Protein AF-A0A2D5BBL3-F1 (afdb_monomer)

Structure (mmCIF, N/CA/C/O backbone):
data_AF-A0A2D5BBL3-F1
#
_entry.id   AF-A0A2D5BBL3-F1
#
loop_
_atom_site.group_PDB
_atom_site.id
_atom_site.type_symbol
_atom_site.label_atom_id
_atom_site.label_alt_id
_atom_site.label_comp_id
_atom_site.label_asym_id
_atom_site.label_entity_id
_atom_site.label_seq_id
_atom_site.pdbx_PDB_ins_code
_atom_site.Cartn_x
_atom_site.Cartn_y
_atom_site.Cartn_z
_atom_site.occupancy
_atom_site.B_iso_or_equiv
_atom_site.auth_seq_id
_atom_site.auth_comp_id
_atom_site.auth_asym_id
_atom_site.auth_atom_id
_atom_site.pdbx_PDB_model_num
ATOM 1 N N . PHE A 1 1 ? -63.604 -31.475 123.128 1.00 37.81 1 PHE A N 1
ATOM 2 C CA . PHE A 1 1 ? -62.343 -31.980 122.552 1.00 37.81 1 PHE A CA 1
ATOM 3 C C . PHE A 1 1 ? -61.955 -31.084 121.376 1.00 37.81 1 PHE A C 1
ATOM 5 O O . PHE A 1 1 ? -62.724 -30.995 120.438 1.00 37.81 1 PHE A O 1
ATOM 12 N N . ASN A 1 2 ? -60.806 -30.411 121.504 1.00 37.91 2 ASN A N 1
ATOM 13 C CA . ASN A 1 2 ? -59.907 -29.841 120.483 1.00 37.91 2 ASN A CA 1
ATOM 14 C C . ASN A 1 2 ? -60.361 -28.866 119.362 1.00 37.91 2 ASN A C 1
ATOM 16 O O . ASN A 1 2 ? -61.046 -29.257 118.430 1.00 37.91 2 ASN A O 1
ATOM 20 N N . ARG A 1 3 ? -59.698 -27.687 119.412 1.00 40.56 3 ARG A N 1
ATOM 21 C CA . ARG A 1 3 ? -59.005 -26.905 118.348 1.00 40.56 3 ARG A CA 1
ATOM 22 C C . ARG A 1 3 ? -59.865 -26.202 117.277 1.00 40.56 3 ARG A C 1
ATOM 24 O O . ARG A 1 3 ? -60.641 -26.838 116.590 1.00 40.56 3 ARG A O 1
ATOM 31 N N . GLN A 1 4 ? -59.855 -24.858 117.217 1.00 37.38 4 GLN A N 1
ATOM 32 C CA . GLN A 1 4 ? -58.848 -23.975 116.563 1.00 37.38 4 GLN A CA 1
ATOM 33 C C . GLN A 1 4 ? -58.769 -24.201 115.034 1.00 37.38 4 GLN A C 1
ATOM 35 O O . GLN A 1 4 ? -58.701 -25.351 114.634 1.00 37.38 4 GLN A O 1
ATOM 40 N N . THR A 1 5 ? -58.667 -23.255 114.090 1.00 39.31 5 THR A N 1
ATOM 41 C CA . THR A 1 5 ? -58.557 -21.781 114.005 1.00 39.31 5 THR A CA 1
ATOM 42 C C . THR A 1 5 ? -58.390 -21.475 112.491 1.00 39.31 5 THR A C 1
ATOM 44 O O . THR A 1 5 ? -57.647 -22.200 111.846 1.00 39.31 5 THR A O 1
ATOM 47 N N . ILE A 1 6 ? -59.065 -20.435 111.962 1.00 39.25 6 ILE A N 1
ATOM 48 C CA . ILE A 1 6 ? -58.717 -19.478 110.862 1.00 39.25 6 ILE A CA 1
ATOM 49 C C . ILE A 1 6 ? -58.085 -19.985 109.539 1.00 39.25 6 ILE A C 1
ATOM 51 O O . ILE A 1 6 ? -57.100 -20.700 109.570 1.00 39.25 6 ILE A O 1
ATOM 55 N N . MET A 1 7 ? -58.544 -19.444 108.389 1.00 34.66 7 MET A N 1
ATOM 56 C CA . MET A 1 7 ? -57.763 -18.852 107.256 1.00 34.66 7 MET A CA 1
ATOM 57 C C . MET A 1 7 ? -58.645 -18.782 105.983 1.00 34.66 7 MET A C 1
ATOM 59 O O . MET A 1 7 ? -59.445 -19.679 105.780 1.00 34.66 7 MET A O 1
ATOM 63 N N . HIS A 1 8 ? -58.576 -17.848 105.026 1.00 36.09 8 HIS A N 1
ATOM 64 C CA . HIS A 1 8 ? -58.009 -16.504 104.861 1.00 36.09 8 HIS A CA 1
ATOM 65 C C . HIS A 1 8 ? -58.572 -15.929 103.532 1.00 36.09 8 HIS A C 1
ATOM 67 O O . HIS A 1 8 ? -58.878 -16.671 102.604 1.00 36.09 8 HIS A O 1
ATOM 73 N N . LYS A 1 9 ? -58.667 -14.594 103.459 1.00 41.22 9 LYS A N 1
ATOM 74 C CA . LYS A 1 9 ? -58.914 -13.730 102.281 1.00 41.22 9 LYS A CA 1
ATOM 75 C C . LYS A 1 9 ? -58.140 -14.144 101.008 1.00 41.22 9 LYS A C 1
ATOM 77 O O . LYS A 1 9 ? -56.994 -14.563 101.137 1.00 41.22 9 LYS A O 1
ATOM 82 N N . LYS A 1 10 ? -58.636 -13.755 99.817 1.00 39.66 10 LYS A N 1
ATOM 83 C CA . LYS A 1 10 ? -58.049 -12.650 99.008 1.00 39.66 10 LYS A CA 1
ATOM 84 C C . LYS A 1 10 ? -58.769 -12.417 97.668 1.00 39.66 10 LYS A C 1
ATOM 86 O O . LYS A 1 10 ? -58.863 -13.297 96.825 1.00 39.66 10 LYS A O 1
ATOM 91 N N . ILE A 1 11 ? -59.227 -11.176 97.510 1.00 43.16 11 ILE A N 1
ATOM 92 C CA . ILE A 1 11 ? -59.660 -10.516 96.274 1.00 43.16 11 ILE A CA 1
ATOM 93 C C . ILE A 1 11 ? -58.419 -10.306 95.395 1.00 43.16 11 ILE A C 1
ATOM 95 O O . ILE A 1 11 ? -57.412 -9.797 95.889 1.00 43.16 11 ILE A O 1
ATOM 99 N N . PHE A 1 12 ? -58.479 -10.709 94.125 1.00 37.44 12 PHE A N 1
ATOM 100 C CA . PHE A 1 12 ? -57.411 -10.486 93.150 1.00 37.44 12 PHE A CA 1
ATOM 101 C C . PHE A 1 12 ? -57.726 -9.213 92.359 1.00 37.44 12 PHE A C 1
ATOM 103 O O . PHE A 1 12 ? -58.755 -9.122 91.693 1.00 37.44 12 PHE A O 1
ATOM 110 N N . GLN A 1 13 ? -56.863 -8.211 92.493 1.00 42.78 13 GLN A N 1
ATOM 111 C CA . GLN A 1 13 ? -56.978 -6.910 91.845 1.00 42.78 13 GLN A CA 1
ATOM 112 C C . GLN A 1 13 ? -56.105 -6.948 90.587 1.00 42.78 13 GLN A C 1
ATOM 114 O O . GLN A 1 13 ? -54.894 -7.148 90.676 1.00 42.78 13 GLN A O 1
ATOM 119 N N . LEU A 1 14 ? -56.734 -6.839 89.417 1.00 38.28 14 LEU A N 1
ATOM 120 C CA . LEU A 1 14 ? -56.071 -6.888 88.117 1.00 38.28 14 LEU A CA 1
ATOM 121 C C . LEU A 1 14 ? -55.381 -5.541 87.851 1.00 38.28 14 LEU A C 1
ATOM 123 O O . LEU A 1 14 ? -56.042 -4.540 87.583 1.00 38.28 14 LEU A O 1
ATOM 127 N N . ILE A 1 15 ? -54.054 -5.514 87.961 1.00 45.06 15 ILE A N 1
ATOM 128 C CA . ILE A 1 15 ? -53.212 -4.386 87.548 1.00 45.06 15 ILE A CA 1
ATOM 129 C C . ILE A 1 15 ? -52.960 -4.539 86.045 1.00 45.06 15 ILE A C 1
ATOM 131 O O . ILE A 1 15 ? -52.275 -5.466 85.619 1.00 45.06 15 ILE A O 1
ATOM 135 N N . ILE A 1 16 ? -53.534 -3.642 85.241 1.00 48.81 16 ILE A N 1
ATOM 136 C CA . ILE A 1 16 ? -53.220 -3.511 83.815 1.00 48.81 16 ILE A CA 1
ATOM 137 C C . ILE A 1 16 ? -51.864 -2.808 83.719 1.00 48.81 16 ILE A C 1
ATOM 139 O O . ILE A 1 16 ? -51.747 -1.613 83.982 1.00 48.81 16 ILE A O 1
ATOM 143 N N . CYS A 1 17 ? -50.830 -3.579 83.391 1.00 41.91 17 CYS A N 1
ATOM 144 C CA . CYS A 1 17 ? -49.509 -3.064 83.063 1.00 41.91 17 CYS A CA 1
ATOM 145 C C . CYS A 1 17 ? -49.560 -2.539 81.621 1.00 41.91 17 CYS A C 1
ATOM 147 O O . CYS A 1 17 ? -49.624 -3.327 80.678 1.00 41.91 17 CYS A O 1
ATOM 149 N N . LEU A 1 18 ? -49.602 -1.216 81.448 1.00 47.22 18 LEU A N 1
ATOM 150 C CA . LEU A 1 18 ? -49.479 -0.581 80.140 1.00 47.22 18 LEU A CA 1
ATOM 151 C C . LEU A 1 18 ? -48.002 -0.654 79.728 1.00 47.22 18 LEU A C 1
ATOM 153 O O . LEU A 1 18 ? -47.182 0.159 80.150 1.00 47.22 18 LEU A O 1
ATOM 157 N N . SER A 1 19 ? -47.651 -1.686 78.965 1.00 47.28 19 SER A N 1
ATOM 158 C CA . SER A 1 19 ? -46.322 -1.843 78.383 1.00 47.28 19 SER A CA 1
ATOM 159 C C . SER A 1 19 ? -46.104 -0.770 77.317 1.00 47.28 19 SER A C 1
ATOM 161 O O . SER A 1 19 ? -46.698 -0.832 76.241 1.00 47.28 19 SER A O 1
ATOM 163 N N . LEU A 1 20 ? -45.245 0.204 77.613 1.00 49.00 20 LEU A N 1
ATOM 164 C CA . LEU A 1 20 ? -44.615 1.053 76.606 1.00 49.00 20 LEU A CA 1
ATOM 165 C C . LEU A 1 20 ? -43.783 0.147 75.691 1.00 49.00 20 LEU A C 1
ATOM 167 O O . LEU A 1 20 ? -42.736 -0.359 76.092 1.00 49.00 20 LEU A O 1
ATOM 171 N N . ILE A 1 21 ? -44.276 -0.095 74.479 1.00 55.22 21 ILE A N 1
ATOM 172 C CA . ILE A 1 21 ? -43.489 -0.715 73.416 1.00 55.22 21 ILE A CA 1
ATOM 173 C C . ILE A 1 21 ? -42.539 0.380 72.933 1.00 55.22 21 ILE A C 1
ATOM 175 O O . ILE A 1 21 ? -42.939 1.268 72.187 1.00 55.22 21 ILE A O 1
ATOM 179 N N . SER A 1 22 ? -41.299 0.362 73.415 1.00 56.94 22 SER A N 1
ATOM 180 C CA . SER A 1 22 ? -40.231 1.149 72.807 1.00 56.94 22 SER A CA 1
ATOM 181 C C . SER A 1 22 ? -39.920 0.480 71.471 1.00 56.94 22 SER A C 1
ATOM 183 O O . SER A 1 22 ? -39.293 -0.579 71.444 1.00 56.94 22 SER A O 1
ATOM 185 N N . SER A 1 23 ? -40.431 1.035 70.370 1.00 55.56 23 SER A N 1
ATOM 186 C CA . SER A 1 23 ? -39.991 0.640 69.037 1.00 55.56 23 SER A CA 1
ATOM 187 C C . SER A 1 23 ? -38.513 0.992 68.927 1.00 55.56 23 SER A C 1
ATOM 189 O O . SER A 1 23 ? -38.123 2.152 69.045 1.00 55.56 23 SER A O 1
ATOM 191 N N . CYS A 1 24 ? -37.680 -0.028 68.775 1.00 51.84 24 CYS A N 1
ATOM 192 C CA . CYS A 1 24 ? -36.312 0.155 68.336 1.00 51.84 24 CYS A CA 1
ATOM 193 C C . CYS A 1 24 ? -36.410 0.487 66.843 1.00 51.84 24 CYS A C 1
ATOM 195 O O . CYS A 1 24 ? -36.674 -0.416 66.052 1.00 51.84 24 CYS A O 1
ATOM 197 N N . GLU A 1 25 ? -36.306 1.758 66.456 1.00 55.53 25 GLU A N 1
ATOM 198 C CA . GLU A 1 25 ? -35.939 2.048 65.071 1.00 55.53 25 GLU A CA 1
ATOM 199 C C . GLU A 1 25 ? -34.482 1.617 64.930 1.00 55.53 25 GLU A C 1
ATOM 201 O O . GLU A 1 25 ? -33.615 2.033 65.706 1.00 55.53 25 GLU A O 1
ATOM 206 N N . THR A 1 26 ? -34.215 0.698 64.006 1.00 60.75 26 THR A N 1
ATOM 207 C CA . THR A 1 26 ? -32.850 0.507 63.540 1.00 60.75 26 THR A CA 1
ATOM 208 C C . THR A 1 26 ? -32.430 1.852 62.963 1.00 60.75 26 THR A C 1
ATOM 210 O O . THR A 1 26 ? -33.154 2.444 62.167 1.00 60.75 26 THR A O 1
ATOM 213 N N . ASN A 1 27 ? -31.299 2.394 63.420 1.00 55.88 27 ASN A N 1
ATOM 214 C CA . ASN A 1 27 ? -30.656 3.498 62.715 1.00 55.88 27 ASN A CA 1
ATOM 215 C C . ASN A 1 27 ? -30.156 2.902 61.393 1.00 55.88 27 ASN A C 1
ATOM 217 O O . ASN A 1 27 ? -29.003 2.476 61.293 1.00 55.88 27 ASN A O 1
ATOM 221 N N . ASP A 1 28 ? -31.062 2.764 60.430 1.00 65.12 28 ASP A N 1
ATOM 222 C CA . ASP A 1 28 ? -30.745 2.320 59.088 1.00 65.12 28 ASP A CA 1
ATOM 223 C C . ASP A 1 28 ? -29.806 3.376 58.519 1.00 65.12 28 ASP A C 1
ATOM 225 O O . ASP A 1 28 ? -30.187 4.528 58.311 1.00 65.12 28 ASP A O 1
ATOM 229 N N . VAL A 1 29 ? -28.536 3.005 58.344 1.00 67.06 29 VAL A N 1
ATOM 230 C CA . VAL A 1 29 ? -27.616 3.818 57.553 1.00 67.06 29 VAL A CA 1
ATOM 231 C C . VAL A 1 29 ? -28.258 3.907 56.171 1.00 67.06 29 VAL A C 1
ATOM 233 O O . VAL A 1 29 ? -28.483 2.850 55.573 1.00 67.06 29 VAL A O 1
ATOM 236 N N . PRO A 1 30 ? -28.594 5.113 55.673 1.00 69.81 30 PRO A N 1
ATOM 237 C CA . PRO A 1 30 ? -29.190 5.246 54.357 1.00 69.81 30 PRO A CA 1
ATOM 238 C C . PRO A 1 30 ? -28.294 4.542 53.344 1.00 69.81 30 PRO A C 1
ATOM 240 O O . PRO A 1 30 ? -27.101 4.840 53.251 1.00 69.81 30 PRO A O 1
ATOM 243 N N . TYR A 1 31 ? -28.854 3.562 52.640 1.00 73.88 31 TYR A N 1
ATOM 244 C CA . TYR A 1 31 ? -28.147 2.904 51.557 1.00 73.88 31 TYR A CA 1
ATOM 245 C C . TYR A 1 31 ? -27.826 3.952 50.493 1.00 73.88 31 TYR A C 1
ATOM 247 O O . TYR A 1 31 ? -28.727 4.651 50.031 1.00 73.88 31 TYR A O 1
ATOM 255 N N . VAL A 1 32 ? -26.551 4.071 50.128 1.00 77.81 32 VAL A N 1
ATOM 256 C CA . VAL A 1 32 ? -26.114 4.958 49.052 1.00 77.81 32 VAL A CA 1
ATOM 257 C C . VAL A 1 32 ? -25.829 4.089 47.830 1.00 77.81 32 VAL A C 1
ATOM 259 O O . VAL A 1 32 ? -24.908 3.271 47.901 1.00 77.81 32 VAL A O 1
ATOM 262 N N . PRO A 1 33 ? -26.607 4.221 46.741 1.00 84.50 33 PRO A N 1
ATOM 263 C CA . PRO A 1 33 ? -26.418 3.408 45.546 1.00 84.50 33 PRO A CA 1
ATOM 264 C C . PRO A 1 33 ? -25.032 3.558 44.935 1.00 84.50 33 PRO A C 1
ATOM 266 O O . PRO A 1 33 ? -24.448 4.649 44.931 1.00 84.50 33 PRO A O 1
ATOM 269 N N . GLN A 1 34 ? -24.517 2.440 44.430 1.00 89.50 34 GLN A N 1
ATOM 270 C CA . GLN A 1 34 ? -23.217 2.369 43.780 1.00 89.50 34 GLN A CA 1
ATOM 271 C C . GLN A 1 34 ? -23.380 2.395 42.271 1.00 89.50 34 GLN A C 1
ATOM 273 O O . GLN A 1 34 ? -24.274 1.745 41.733 1.00 89.50 34 GLN A O 1
ATOM 278 N N . ALA A 1 35 ? -22.486 3.105 41.593 1.00 92.12 35 ALA A N 1
ATOM 279 C CA . ALA A 1 35 ? -22.528 3.268 40.151 1.00 92.12 35 ALA A CA 1
ATOM 280 C C . ALA A 1 35 ? -21.268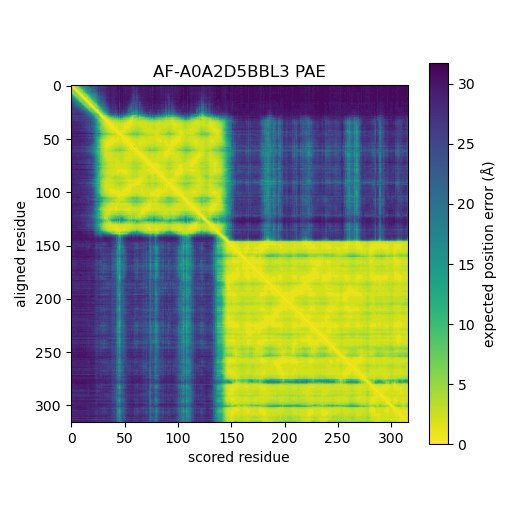 2.763 39.448 1.00 92.12 35 ALA A C 1
ATOM 282 O O . ALA A 1 35 ? -20.161 2.854 39.991 1.00 92.12 35 ALA A O 1
ATOM 283 N N . GLN A 1 36 ? -21.451 2.303 38.211 1.00 93.81 36 GLN A N 1
ATOM 284 C CA . GLN A 1 36 ? -20.393 1.927 37.270 1.00 93.81 36 GLN A CA 1
ATOM 285 C C . GLN A 1 36 ? -20.684 2.503 35.886 1.00 93.81 36 GLN A C 1
ATOM 287 O O . GLN A 1 36 ? -21.848 2.681 35.528 1.00 93.81 36 GLN A O 1
ATOM 292 N N . ILE A 1 37 ? -19.630 2.733 35.105 1.00 94.69 37 ILE A N 1
ATOM 293 C CA . ILE A 1 37 ? -19.716 3.118 33.693 1.00 94.69 37 ILE A CA 1
ATOM 294 C C . ILE A 1 37 ? -19.310 1.952 32.793 1.00 94.69 37 ILE A C 1
ATOM 296 O O . ILE A 1 37 ? -18.381 1.205 33.111 1.00 94.69 37 ILE A O 1
ATOM 300 N N . LYS A 1 38 ? -19.992 1.810 31.657 1.00 94.56 38 LYS A N 1
ATOM 301 C CA . LYS A 1 38 ? -19.605 0.917 30.563 1.00 94.56 38 LYS A CA 1
ATOM 302 C C . LYS A 1 38 ? -19.791 1.610 29.229 1.00 94.56 38 LYS A C 1
ATOM 304 O O . LYS A 1 38 ? -20.750 2.349 29.056 1.00 94.56 38 LYS A O 1
ATOM 309 N N . ALA A 1 39 ? -18.914 1.299 28.290 1.00 95.94 39 ALA A N 1
ATOM 310 C CA . ALA A 1 39 ? -19.106 1.633 26.892 1.00 95.94 39 ALA A CA 1
ATOM 311 C C . ALA A 1 39 ? -19.466 0.373 26.099 1.00 95.94 39 ALA A C 1
ATOM 313 O O . ALA A 1 39 ? -19.007 -0.726 26.430 1.00 95.94 39 ALA A O 1
ATOM 314 N N . ASN A 1 40 ? -20.304 0.515 25.073 1.00 94.12 40 ASN A N 1
ATOM 315 C CA . ASN A 1 40 ? -20.654 -0.594 24.178 1.00 94.12 40 ASN A CA 1
ATOM 316 C C . ASN A 1 40 ? -19.535 -0.935 23.176 1.00 94.12 40 ASN A C 1
ATOM 318 O O . ASN A 1 40 ? -19.527 -2.041 22.639 1.00 94.12 40 ASN A O 1
ATOM 322 N N . GLN A 1 41 ? -18.595 -0.015 22.966 1.00 87.69 41 GLN A N 1
ATOM 323 C CA . GLN A 1 41 ? -17.353 -0.188 22.217 1.00 87.69 41 GLN A CA 1
ATOM 324 C C . GLN A 1 41 ? -16.273 0.738 22.781 1.00 87.69 41 GLN A C 1
ATOM 326 O O . GLN A 1 41 ? -16.577 1.604 23.595 1.00 87.69 41 GLN A O 1
ATOM 331 N N . LEU A 1 42 ? -15.015 0.518 22.404 1.00 92.31 42 LEU A N 1
ATOM 332 C CA . LEU A 1 42 ? -13.876 1.299 22.905 1.00 92.31 42 LEU A CA 1
ATOM 333 C C . LEU A 1 42 ? -13.142 2.065 21.802 1.00 92.31 42 LEU A C 1
ATOM 335 O O . LEU A 1 42 ? -12.170 2.743 22.101 1.00 92.31 42 LEU A O 1
ATOM 339 N N . THR A 1 43 ? -13.613 1.961 20.562 1.00 90.75 43 THR A N 1
ATOM 340 C CA . THR A 1 43 ? -13.037 2.628 19.396 1.00 90.7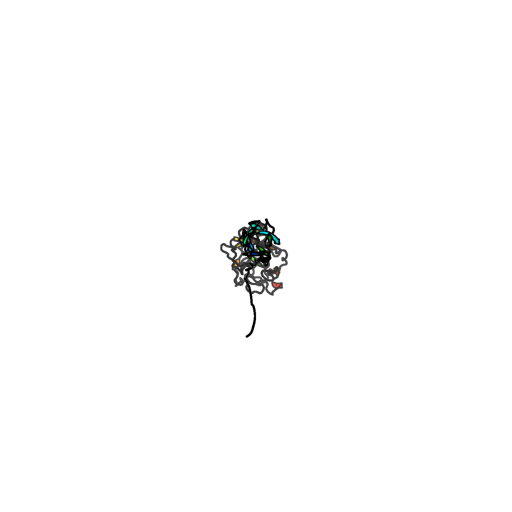5 43 THR A CA 1
ATOM 341 C C . THR A 1 43 ? -14.179 3.169 18.548 1.00 90.75 43 THR A C 1
ATOM 343 O O . THR A 1 43 ? -15.184 2.468 18.384 1.00 90.75 43 THR A O 1
ATOM 346 N N . ILE A 1 44 ? -14.045 4.401 18.071 1.00 92.69 44 ILE A N 1
ATOM 347 C CA . ILE A 1 44 ? -14.948 5.065 17.121 1.00 92.69 44 ILE A CA 1
ATOM 348 C C . ILE A 1 44 ? -14.103 5.858 16.121 1.00 92.69 44 ILE A C 1
ATOM 350 O O . ILE A 1 44 ? -12.999 6.255 16.474 1.00 92.69 44 ILE A O 1
ATOM 354 N N . GLY A 1 45 ? -14.615 6.074 14.910 1.00 89.31 45 GLY A N 1
ATOM 355 C CA . GLY A 1 45 ? -14.016 7.021 13.969 1.00 89.31 45 GLY A CA 1
ATOM 356 C C . GLY A 1 45 ? -14.559 8.442 14.135 1.00 89.31 45 GLY A C 1
ATOM 357 O O . GLY A 1 45 ? -15.612 8.646 14.752 1.00 89.31 45 GLY A O 1
ATOM 358 N N . GLU A 1 46 ? -13.873 9.408 13.536 1.00 90.31 46 GLU A N 1
ATOM 359 C CA . GLU A 1 46 ? -14.302 10.813 13.465 1.00 90.31 46 GLU A CA 1
ATOM 360 C C . GLU A 1 46 ? -15.389 11.080 12.412 1.00 90.31 46 GLU A C 1
ATOM 362 O O . GLU A 1 46 ? -16.142 12.041 12.529 1.00 90.31 46 GLU A O 1
ATOM 367 N N . ASN A 1 47 ? -15.666 10.115 11.532 1.00 85.88 47 ASN A N 1
ATOM 368 C CA . ASN A 1 47 ? -16.732 10.102 10.511 1.00 85.88 47 ASN A CA 1
ATOM 369 C C . ASN A 1 47 ? -18.205 10.201 11.011 1.00 85.88 47 ASN A C 1
ATOM 371 O O . ASN A 1 47 ? -19.150 9.835 10.294 1.00 85.88 47 ASN A O 1
ATOM 375 N N . GLY A 1 48 ? -18.442 10.645 12.246 1.00 89.12 48 GLY A N 1
ATOM 376 C CA . GLY A 1 48 ? -19.748 10.687 12.904 1.00 89.12 48 GLY A CA 1
ATOM 377 C C . GLY A 1 48 ? -20.136 9.389 13.616 1.00 89.12 48 GLY A C 1
ATOM 378 O O . GLY A 1 48 ? -21.284 9.256 14.067 1.00 89.12 48 GLY A O 1
ATOM 379 N N . ASP A 1 49 ? -19.212 8.432 13.728 1.00 92.69 49 ASP A N 1
ATOM 380 C CA . ASP A 1 49 ? -19.382 7.246 14.557 1.00 92.69 49 ASP A CA 1
ATOM 381 C C . ASP A 1 49 ? -19.584 7.622 16.031 1.00 92.69 49 ASP A C 1
ATOM 383 O O . ASP A 1 49 ? -19.238 8.702 16.511 1.00 92.69 49 ASP A O 1
ATOM 387 N N . SER A 1 50 ? -20.229 6.726 16.780 1.00 95.81 50 SER A N 1
ATOM 388 C CA . SER A 1 50 ? -20.623 7.030 18.154 1.00 95.81 50 SER A CA 1
ATOM 389 C C . SER A 1 50 ? -20.575 5.834 19.087 1.00 95.81 50 SER A C 1
ATOM 391 O O . SER A 1 50 ? -20.761 4.680 18.698 1.00 95.81 50 SER A O 1
ATOM 393 N N . VAL A 1 51 ? -20.362 6.114 20.367 1.00 96.75 51 VAL A N 1
ATOM 394 C CA . VAL A 1 51 ? -20.329 5.130 21.450 1.00 96.75 51 VAL A CA 1
ATOM 395 C C . VAL A 1 51 ? -21.297 5.538 22.549 1.00 96.75 51 VAL A C 1
ATOM 397 O O . VAL A 1 51 ? -21.380 6.700 22.945 1.00 96.75 51 VAL A O 1
ATOM 400 N N . GLN A 1 52 ? -22.039 4.558 23.060 1.00 97.81 52 GLN A N 1
ATOM 401 C CA . GLN A 1 52 ? -22.954 4.740 24.179 1.00 97.81 52 GLN A CA 1
ATOM 402 C C . GLN A 1 52 ? -22.248 4.409 25.488 1.00 97.81 52 GLN A C 1
ATOM 404 O O . GLN A 1 52 ? -21.771 3.290 25.690 1.00 97.81 52 GLN A O 1
ATOM 409 N N . LEU A 1 53 ? -22.243 5.383 26.389 1.00 97.50 53 LEU A N 1
ATOM 410 C CA . LEU A 1 53 ? -21.807 5.268 27.769 1.00 97.50 53 LEU A CA 1
ATOM 411 C C . LEU A 1 53 ? -23.028 4.999 28.653 1.00 97.50 53 LEU A C 1
ATOM 413 O O . LEU A 1 53 ? -23.847 5.888 28.885 1.00 97.50 53 LEU A O 1
ATOM 417 N N . GLU A 1 54 ? -23.152 3.775 29.158 1.00 96.69 54 GLU A N 1
ATOM 418 C CA . GLU A 1 54 ? -24.166 3.400 30.144 1.00 96.69 54 GLU A CA 1
ATOM 419 C C . GLU A 1 54 ? -23.600 3.595 31.556 1.00 96.69 54 GLU A C 1
ATOM 421 O O . GLU A 1 54 ? -22.683 2.884 31.980 1.00 96.69 54 GLU A O 1
ATOM 426 N N . ILE A 1 55 ? -24.172 4.540 32.302 1.00 95.50 55 ILE A N 1
ATOM 427 C CA . ILE A 1 55 ? -23.945 4.687 33.741 1.00 95.50 55 ILE A CA 1
ATOM 428 C C . ILE A 1 55 ? -25.061 3.936 34.450 1.00 95.50 55 ILE A C 1
ATOM 430 O O . ILE A 1 55 ? -26.238 4.235 34.246 1.00 95.50 55 ILE A O 1
ATOM 434 N N . ARG A 1 56 ? -24.702 2.974 35.301 1.00 95.06 56 ARG A N 1
ATOM 435 C CA . ARG A 1 56 ? -25.659 2.069 35.940 1.00 95.06 56 ARG A CA 1
ATOM 436 C C . ARG A 1 56 ? -25.496 2.020 37.451 1.00 95.06 56 ARG A C 1
ATOM 438 O O . ARG A 1 56 ? -24.404 1.744 37.943 1.00 95.06 56 ARG A O 1
ATOM 445 N N . LEU A 1 57 ? -26.608 2.217 38.155 1.00 94.12 57 LEU A N 1
ATOM 446 C CA . LEU A 1 57 ? -26.755 2.017 39.593 1.00 94.12 57 LEU A CA 1
ATOM 447 C C . LEU A 1 57 ? -27.020 0.544 39.922 1.00 94.12 57 LEU A C 1
ATOM 449 O O . LEU A 1 57 ? -27.682 -0.176 39.167 1.00 94.12 57 LEU A O 1
ATOM 453 N N . ASP A 1 58 ? -26.556 0.106 41.087 1.00 93.38 58 ASP A N 1
ATOM 454 C CA . ASP A 1 58 ? -26.850 -1.223 41.629 1.00 93.38 58 ASP A CA 1
ATOM 455 C C . ASP A 1 58 ? -28.249 -1.340 42.261 1.00 93.38 58 ASP A C 1
ATOM 457 O O . ASP A 1 58 ? -28.795 -2.443 42.353 1.00 93.38 58 ASP A O 1
ATOM 461 N N . ALA A 1 59 ? -28.857 -0.212 42.632 1.00 91.38 59 ALA A N 1
ATOM 462 C CA . ALA A 1 59 ? -30.228 -0.113 43.120 1.00 91.38 59 ALA A CA 1
ATOM 463 C C . ALA A 1 59 ? -30.844 1.262 42.782 1.00 91.38 59 ALA A C 1
ATOM 465 O O . ALA A 1 59 ? -30.108 2.242 42.645 1.00 91.38 59 ALA A O 1
ATOM 466 N N . PRO A 1 60 ? -32.182 1.365 42.669 1.00 91.88 60 PRO A N 1
ATOM 467 C CA . PRO A 1 60 ? -32.850 2.634 42.392 1.00 91.88 60 PRO A CA 1
ATOM 468 C C . PRO A 1 60 ? -32.744 3.615 43.566 1.00 91.88 60 PRO A C 1
ATOM 470 O O . PRO A 1 60 ? -32.670 3.220 44.733 1.00 91.88 60 PRO A O 1
ATOM 473 N N . THR A 1 61 ? -32.810 4.906 43.255 1.00 90.50 61 THR A N 1
ATOM 474 C CA . THR A 1 61 ? -32.783 6.011 44.224 1.00 90.50 61 THR A CA 1
ATOM 475 C C . THR A 1 61 ? -34.175 6.607 44.437 1.00 90.50 61 THR A C 1
ATOM 477 O O . THR A 1 61 ? -35.066 6.488 43.597 1.00 90.50 61 THR A O 1
ATOM 480 N N . THR A 1 62 ? -34.379 7.299 45.562 1.00 89.81 62 THR A N 1
ATOM 481 C CA . THR A 1 62 ? -35.615 8.064 45.830 1.00 89.81 62 THR A CA 1
ATOM 482 C C . THR A 1 62 ? -35.570 9.500 45.303 1.00 89.81 62 THR A C 1
ATOM 484 O O . THR A 1 62 ? -36.583 10.194 45.334 1.00 89.81 62 THR A O 1
ATOM 487 N N . SER A 1 63 ? -34.399 9.942 44.848 1.00 90.19 63 SER A N 1
ATOM 488 C CA . SER A 1 63 ? -34.124 11.271 44.299 1.00 90.19 63 SER A CA 1
ATOM 489 C C . SER A 1 63 ? -33.340 11.119 42.999 1.00 90.19 63 SER A C 1
ATOM 491 O O . SER A 1 63 ? -32.651 10.117 42.820 1.00 90.19 63 SER A O 1
ATOM 493 N N . GLU A 1 64 ? -33.419 12.107 42.113 1.00 93.31 64 GLU A N 1
ATOM 494 C CA . GLU A 1 64 ? -32.610 12.126 40.893 1.00 93.31 64 GLU A CA 1
ATOM 495 C C . GLU A 1 64 ? -31.102 12.121 41.213 1.00 93.31 64 GLU A C 1
ATOM 497 O O . GLU A 1 64 ? -30.645 12.770 42.165 1.00 93.31 64 GLU A O 1
ATOM 502 N N . VAL A 1 65 ? -30.345 11.372 40.414 1.00 93.69 65 VAL A N 1
ATOM 503 C CA . VAL A 1 65 ? -28.879 11.360 40.412 1.00 93.69 65 VAL A CA 1
ATOM 504 C C . VAL A 1 65 ? -28.401 12.115 39.184 1.00 93.69 65 VAL A C 1
ATOM 506 O O . VAL A 1 65 ? -28.690 11.710 38.058 1.00 93.69 65 VAL A O 1
ATOM 509 N N . SER A 1 66 ? -27.651 13.191 39.400 1.00 92.62 66 SER A N 1
ATOM 510 C CA . SER A 1 66 ? -26.991 13.934 38.324 1.00 92.62 66 SER A CA 1
ATOM 511 C C . SER A 1 66 ? -25.711 13.216 37.908 1.00 92.62 66 SER A C 1
ATOM 513 O O . SER A 1 66 ? -24.941 12.781 38.769 1.00 92.62 66 SER A O 1
ATOM 515 N N . VAL A 1 67 ? -25.471 13.126 36.601 1.00 93.94 67 VAL A N 1
ATOM 516 C CA . VAL A 1 67 ? -24.283 12.510 36.005 1.00 93.94 67 VAL A CA 1
ATOM 517 C C . VAL A 1 67 ? -23.519 13.572 35.222 1.00 93.94 67 VAL A C 1
ATOM 519 O O . VAL A 1 67 ? -24.005 14.083 34.215 1.00 93.94 67 VAL A O 1
ATOM 522 N N . ASN A 1 68 ? -22.305 13.879 35.674 1.00 91.62 68 ASN A N 1
ATOM 523 C CA . ASN A 1 68 ? -21.357 14.711 34.939 1.00 91.62 68 ASN A CA 1
ATOM 524 C C . ASN A 1 68 ? -20.187 13.857 34.458 1.00 91.62 68 ASN A C 1
ATOM 526 O O . ASN A 1 68 ? -19.775 12.925 35.149 1.00 91.62 68 ASN A O 1
ATOM 530 N N . LEU A 1 69 ? -19.622 14.199 33.305 1.00 94.19 69 LEU A N 1
ATOM 531 C CA . LEU A 1 69 ? -18.418 13.562 32.780 1.00 94.19 69 LEU A CA 1
ATOM 532 C C . LEU A 1 69 ? -17.234 14.530 32.857 1.00 94.19 69 LEU A C 1
ATOM 534 O O . LEU A 1 69 ? -17.389 15.742 32.713 1.00 94.19 69 LEU A O 1
ATOM 538 N N . SER A 1 70 ? -16.047 13.983 33.093 1.00 93.00 70 SER A N 1
ATOM 539 C CA . SER A 1 70 ? -14.767 14.675 32.964 1.00 93.00 70 SER A CA 1
ATOM 540 C C . SER A 1 70 ? -13.878 13.912 31.991 1.00 93.00 70 SER A C 1
ATOM 542 O O . SER A 1 70 ? -13.765 12.688 32.114 1.00 93.00 70 SER A O 1
ATOM 544 N N . TYR A 1 71 ? -13.229 14.642 31.091 1.00 95.12 71 TYR A N 1
ATOM 545 C CA . TYR A 1 71 ? -12.444 14.105 29.982 1.00 95.12 71 TYR A CA 1
ATOM 546 C C . TYR A 1 71 ? -10.956 14.440 30.158 1.00 95.12 71 TYR A C 1
ATOM 548 O O . TYR A 1 71 ? -10.611 15.508 30.668 1.00 95.12 71 TYR A O 1
ATOM 556 N N . GLN A 1 72 ? -10.089 13.509 29.775 1.00 94.75 72 GLN A N 1
ATOM 557 C CA . GLN A 1 72 ? -8.630 13.644 29.668 1.00 94.75 72 GLN A CA 1
ATOM 558 C C . GLN A 1 72 ? -8.172 12.835 28.452 1.00 94.75 72 GLN A C 1
ATOM 560 O O . GLN A 1 72 ? -8.907 11.944 28.042 1.00 94.75 72 GLN A O 1
ATOM 565 N N . GLY A 1 73 ? -6.967 13.074 27.947 1.00 95.56 73 GLY A N 1
ATOM 566 C CA . GLY A 1 73 ? -6.419 12.352 26.796 1.00 95.56 73 GLY A CA 1
ATOM 567 C C . GLY A 1 73 ? -5.762 13.310 25.809 1.00 95.56 73 GLY A C 1
ATOM 568 O O . GLY A 1 73 ? -5.488 14.454 26.194 1.00 95.56 73 GLY A O 1
ATOM 569 N N . SER A 1 74 ? -5.484 12.836 24.595 1.00 92.81 74 SER A N 1
ATOM 570 C CA . SER A 1 74 ? -5.011 13.684 23.495 1.00 92.81 74 SER A CA 1
ATOM 571 C C . SER A 1 74 ? -6.153 14.427 22.800 1.00 92.81 74 SER A C 1
ATOM 573 O O . SER A 1 74 ? -5.987 15.619 22.563 1.00 92.81 74 SER A O 1
ATOM 575 N N . ALA A 1 75 ? -7.318 13.787 22.646 1.00 95.50 75 ALA A N 1
ATOM 576 C CA . ALA A 1 75 ? -8.453 14.373 21.942 1.00 95.50 75 ALA A CA 1
ATOM 577 C C . ALA A 1 75 ? -9.099 15.564 22.670 1.00 95.50 75 ALA A C 1
ATOM 579 O O . ALA A 1 75 ? -9.362 15.568 23.887 1.00 95.50 75 ALA A O 1
ATOM 580 N N . THR A 1 76 ? -9.431 16.567 21.879 1.00 95.31 76 THR A N 1
ATOM 581 C CA . THR A 1 76 ? -9.985 17.877 22.176 1.00 95.31 76 THR A CA 1
ATOM 582 C C . THR A 1 76 ? -11.506 17.903 22.008 1.00 95.31 76 THR A C 1
ATOM 584 O O . THR A 1 76 ? -12.093 17.678 20.955 1.00 95.31 76 THR A O 1
ATOM 587 N N . TYR A 1 77 ? -12.203 18.249 23.093 1.00 95.88 77 TYR A N 1
ATOM 588 C CA . TYR A 1 77 ? -13.660 18.384 23.068 1.00 95.88 77 TYR A CA 1
ATOM 589 C C . TYR A 1 77 ? -14.106 19.537 22.156 1.00 95.88 77 TYR A C 1
ATOM 591 O O . TYR A 1 77 ? -13.755 20.697 22.394 1.00 95.88 77 TYR A O 1
ATOM 599 N N . GLY A 1 78 ? -15.004 19.235 21.221 1.00 94.12 78 GLY A N 1
ATOM 600 C CA . GLY A 1 78 ? -15.581 20.184 20.271 1.00 94.12 78 GLY A CA 1
ATOM 601 C C . GLY A 1 78 ? -14.776 20.370 18.986 1.00 94.12 78 GLY A C 1
ATOM 602 O O . GLY A 1 78 ? -15.291 21.052 18.100 1.00 94.12 78 GLY A O 1
ATOM 603 N N . GLU A 1 79 ? -13.584 19.780 18.908 1.00 93.50 79 GLU A N 1
ATOM 604 C CA . GLU A 1 79 ? -12.804 19.607 17.678 1.00 93.50 79 GLU A CA 1
ATOM 605 C C . GLU A 1 79 ? -12.991 18.148 17.233 1.00 93.50 79 GLU A C 1
ATOM 607 O O . GLU A 1 79 ? -13.755 17.942 16.302 1.00 93.50 79 GLU A O 1
ATOM 612 N N . ASP A 1 80 ? -12.585 17.176 18.058 1.00 95.31 80 ASP A N 1
ATOM 613 C CA . ASP A 1 80 ? -12.496 15.753 17.658 1.00 95.31 80 ASP A CA 1
ATOM 614 C C . ASP A 1 80 ? -13.729 14.934 18.103 1.00 95.31 80 ASP A C 1
ATOM 616 O O . ASP A 1 80 ? -14.133 13.921 17.529 1.00 95.31 80 ASP A O 1
ATOM 620 N N . TYR A 1 81 ? -14.413 15.385 19.164 1.00 97.31 81 TYR A N 1
ATOM 621 C CA . TYR A 1 81 ? -15.652 14.754 19.638 1.00 97.31 81 TYR A CA 1
ATOM 622 C C . TYR A 1 81 ? -16.642 15.701 20.302 1.00 97.31 81 TYR A C 1
ATOM 624 O O . TYR A 1 81 ? -16.318 16.757 20.849 1.00 97.31 81 TYR A O 1
ATOM 632 N N . SER A 1 82 ? -17.894 15.248 20.349 1.00 97.19 82 SER A N 1
ATOM 633 C CA . SER A 1 82 ? -18.978 15.850 21.126 1.00 97.19 82 SER A CA 1
ATOM 634 C C . SER A 1 82 ? -19.696 14.818 21.998 1.00 97.19 82 SER A C 1
ATOM 636 O O . SER A 1 82 ? -19.544 13.609 21.819 1.00 97.19 82 SER A O 1
ATOM 638 N N . VAL A 1 83 ? -20.483 15.294 22.973 1.00 97.62 83 VAL A N 1
ATOM 639 C CA . VAL A 1 83 ? -21.267 14.430 23.870 1.00 97.62 83 VAL A CA 1
ATOM 640 C C . VAL A 1 83 ? -22.714 14.902 23.980 1.00 97.62 83 VAL A C 1
ATOM 642 O O . VAL A 1 83 ? -22.968 16.078 24.250 1.00 97.62 83 VAL A O 1
ATOM 645 N N . ASP A 1 84 ? -23.658 13.968 23.837 1.00 96.25 84 ASP A N 1
ATOM 646 C CA . ASP A 1 84 ? -25.095 14.203 24.009 1.00 96.25 84 ASP A CA 1
ATOM 647 C C . ASP A 1 84 ? -25.760 13.140 24.917 1.00 96.25 84 ASP A C 1
ATOM 649 O O . ASP A 1 84 ? -25.608 11.938 24.680 1.00 96.25 84 ASP A O 1
ATOM 653 N N . PRO A 1 85 ? -26.516 13.541 25.957 1.00 95.75 85 PRO A N 1
ATOM 654 C CA . PRO A 1 85 ? -26.651 14.911 26.450 1.00 95.75 85 PRO A CA 1
ATOM 655 C C . PRO A 1 85 ? -25.360 15.399 27.122 1.00 95.75 85 PRO A C 1
ATOM 657 O O . PRO A 1 85 ? -24.591 14.604 27.651 1.00 95.75 85 PRO A O 1
ATOM 660 N N . LEU A 1 86 ? -25.155 16.718 27.187 1.00 89.94 86 LEU A N 1
ATOM 661 C CA . LEU A 1 86 ? -24.003 17.308 27.8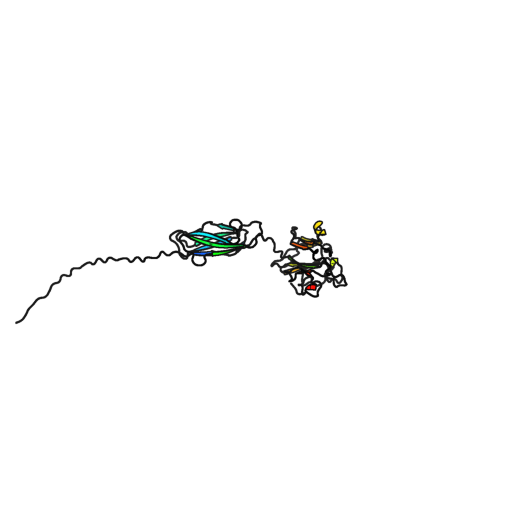91 1.00 89.94 86 LEU A CA 1
ATOM 662 C C . LEU A 1 86 ? -24.018 17.024 29.408 1.00 89.94 86 LEU A C 1
ATOM 664 O O . LEU A 1 86 ? -22.971 16.949 30.047 1.00 89.94 86 LEU A O 1
ATOM 668 N N . ILE A 1 87 ? -25.214 16.882 29.986 1.00 89.50 87 ILE A N 1
ATOM 669 C CA . ILE A 1 87 ? -25.435 16.527 31.391 1.00 89.50 87 ILE A CA 1
ATOM 670 C C . ILE A 1 87 ? -26.436 15.376 31.419 1.00 89.50 87 ILE A C 1
ATOM 672 O O . ILE A 1 87 ? -27.539 15.502 30.883 1.00 89.50 87 ILE A O 1
ATOM 676 N N . GLY A 1 88 ? -26.059 14.264 32.046 1.00 93.88 88 GLY A N 1
ATOM 677 C CA . GLY A 1 88 ? -26.935 13.112 32.232 1.00 93.88 88 GLY A CA 1
ATOM 678 C C . GLY A 1 88 ? -27.693 13.179 33.556 1.00 93.88 88 GLY A C 1
ATOM 679 O O . GLY A 1 88 ? -27.263 13.826 34.515 1.00 93.88 88 GLY A O 1
ATOM 680 N N . SER A 1 89 ? -28.808 12.459 33.646 1.00 95.12 89 SER A N 1
ATOM 681 C CA . SER A 1 89 ? -29.449 12.169 34.927 1.00 95.12 89 SER A CA 1
ATOM 682 C C . SER A 1 89 ? -30.072 10.774 34.948 1.00 95.12 89 SER A C 1
ATOM 684 O O . SER A 1 89 ? -30.374 10.188 33.904 1.00 95.12 89 SER A O 1
ATOM 686 N N . ILE A 1 90 ? -30.214 10.224 36.153 1.00 95.81 90 ILE A N 1
ATOM 687 C CA . ILE A 1 90 ? -30.985 9.013 36.445 1.00 95.81 90 ILE A CA 1
ATOM 688 C C . ILE A 1 90 ? -32.147 9.450 37.333 1.00 95.81 90 ILE A C 1
ATOM 690 O O . ILE A 1 90 ? -31.930 9.883 38.469 1.00 95.81 90 ILE A O 1
ATOM 694 N N . ALA A 1 91 ? -33.374 9.376 36.816 1.00 95.88 91 ALA A N 1
ATOM 695 C CA . ALA A 1 91 ? -34.555 9.799 37.556 1.00 95.88 91 ALA A CA 1
ATOM 696 C C . ALA A 1 91 ? -34.806 8.904 38.783 1.00 95.88 91 ALA A C 1
ATOM 698 O O . ALA A 1 91 ? -34.373 7.753 38.850 1.00 95.88 91 ALA A O 1
ATOM 699 N N . ALA A 1 92 ? -35.542 9.427 39.766 1.00 93.56 92 ALA A N 1
ATOM 700 C CA . ALA A 1 92 ? -35.929 8.644 40.935 1.00 93.56 92 ALA A CA 1
ATOM 701 C C . ALA A 1 92 ? -36.705 7.382 40.512 1.00 93.56 92 ALA A C 1
ATOM 703 O O . ALA A 1 92 ? -37.708 7.467 39.803 1.00 93.56 92 ALA A O 1
ATOM 704 N N . GLY A 1 93 ? -36.259 6.220 40.988 1.00 93.88 93 GLY A N 1
ATOM 705 C CA . GLY A 1 93 ? -36.805 4.912 40.621 1.00 93.88 93 GLY A CA 1
ATOM 706 C C . GLY A 1 93 ? -36.103 4.218 39.449 1.00 93.88 93 GLY A C 1
ATOM 707 O O . GLY A 1 93 ? -36.235 2.998 39.341 1.00 93.88 93 GLY A O 1
ATOM 708 N N . ASP A 1 94 ? -35.327 4.941 38.637 1.00 96.38 94 ASP A N 1
ATOM 709 C CA . ASP A 1 94 ? -34.532 4.368 37.548 1.00 96.38 94 ASP A CA 1
ATOM 710 C C . ASP A 1 94 ? -33.151 3.913 38.042 1.00 96.38 94 ASP A C 1
ATOM 712 O O . ASP A 1 94 ? -32.705 4.240 39.145 1.00 96.38 94 ASP A O 1
ATOM 716 N N . THR A 1 95 ? -32.462 3.119 37.219 1.00 95.50 95 THR A N 1
ATOM 717 C CA . THR A 1 95 ? -31.138 2.565 37.553 1.00 95.50 95 THR A CA 1
ATOM 718 C C . THR A 1 95 ? -30.071 2.843 36.5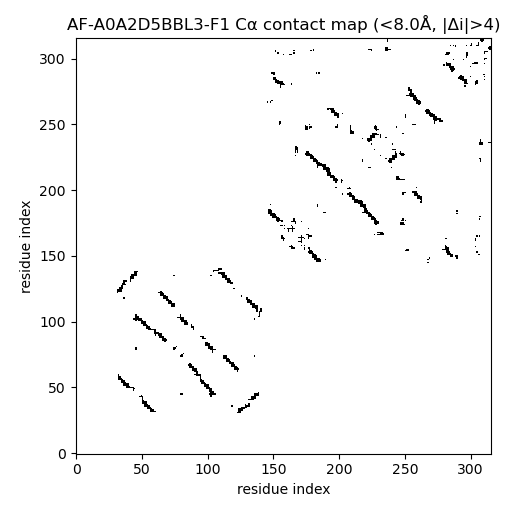06 1.00 95.50 95 THR A C 1
ATOM 720 O O . THR A 1 95 ? -28.954 2.361 36.657 1.00 95.50 95 THR A O 1
ATOM 723 N N . SER A 1 96 ? -30.380 3.557 35.426 1.00 95.75 96 SER A N 1
ATOM 724 C CA . SER A 1 96 ? -29.419 3.776 34.345 1.00 95.75 96 SER A CA 1
ATOM 725 C C . SER A 1 96 ? -29.650 5.087 33.612 1.00 95.75 96 SER A C 1
ATOM 727 O O . SER A 1 96 ? -30.791 5.514 33.455 1.00 95.75 96 SER A O 1
ATOM 729 N N . SER A 1 97 ? -28.564 5.666 33.111 1.00 95.75 97 SER A N 1
ATOM 730 C CA . SER A 1 97 ? -28.563 6.763 32.143 1.00 95.75 97 SER A CA 1
ATOM 731 C C . SER A 1 97 ? -27.615 6.408 31.006 1.00 95.75 97 SER A C 1
ATOM 733 O O . SER A 1 97 ? -26.615 5.720 31.227 1.00 95.75 97 SER A O 1
ATOM 735 N N . VAL A 1 98 ? -27.940 6.863 29.799 1.00 97.00 98 VAL A N 1
ATOM 736 C CA . VAL A 1 98 ? -27.103 6.673 28.614 1.00 97.00 98 VAL A CA 1
ATOM 737 C C . VAL A 1 98 ? -26.708 8.039 28.084 1.00 97.00 98 VAL A C 1
ATOM 739 O O . VAL A 1 98 ? -27.562 8.900 27.880 1.00 97.00 98 VAL A O 1
ATOM 742 N N . MET A 1 99 ? -25.411 8.213 27.863 1.00 97.25 99 MET A N 1
ATOM 743 C CA . MET A 1 99 ? -24.829 9.366 27.183 1.00 97.25 99 MET A CA 1
ATOM 744 C C . MET A 1 99 ? -24.085 8.867 25.947 1.00 97.25 99 MET A C 1
ATOM 746 O O . MET A 1 99 ? -23.586 7.744 25.945 1.00 97.25 99 MET A O 1
ATOM 750 N N . THR A 1 100 ? -24.023 9.671 24.895 1.00 97.94 100 THR A N 1
ATOM 751 C CA . THR A 1 100 ? -23.411 9.294 23.617 1.00 97.94 100 THR A CA 1
ATOM 752 C C . THR A 1 100 ? -22.221 10.194 23.348 1.00 97.94 100 THR A C 1
ATOM 754 O O . THR A 1 100 ? -22.380 11.410 23.364 1.00 97.94 100 THR A O 1
ATOM 757 N N . VAL A 1 101 ? -21.053 9.605 23.101 1.00 98.00 101 VAL A N 1
ATOM 758 C CA . VAL A 1 101 ? -19.896 10.309 22.530 1.00 98.00 101 VAL A CA 1
ATOM 759 C C . VAL A 1 101 ? -19.947 10.110 21.021 1.00 98.00 101 VAL A C 1
ATOM 761 O O . VAL A 1 101 ? -20.204 8.990 20.576 1.00 98.00 101 VAL A O 1
ATOM 764 N N . ILE A 1 102 ? -19.759 11.18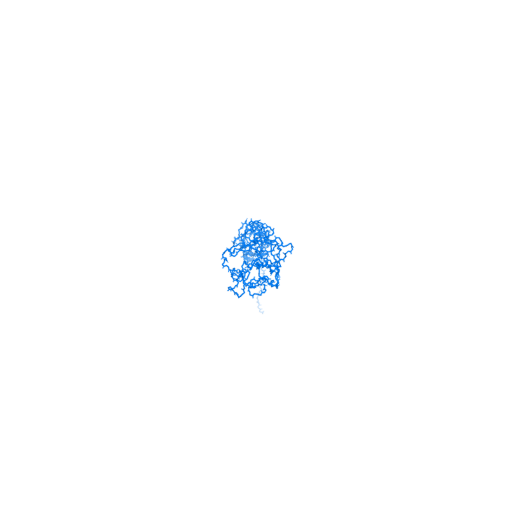0 20.257 1.00 97.62 102 ILE A N 1
ATOM 765 C CA . ILE A 1 102 ? -19.854 11.203 18.794 1.00 97.62 102 ILE A CA 1
ATOM 766 C C . ILE A 1 102 ? -18.553 11.807 18.267 1.00 97.62 102 ILE A C 1
ATOM 768 O O . ILE A 1 102 ? -18.207 12.906 18.708 1.00 97.62 102 ILE A O 1
ATOM 772 N N . GLY A 1 103 ? -17.867 11.103 17.366 1.00 96.88 103 GLY A N 1
ATOM 773 C CA . GLY A 1 103 ? -16.714 11.638 16.642 1.00 96.88 103 GLY A CA 1
ATOM 774 C C . GLY A 1 103 ? -17.132 12.795 15.734 1.00 96.88 103 GLY A C 1
ATOM 775 O O . GLY A 1 103 ? -18.260 12.816 15.223 1.00 96.88 103 GLY A O 1
ATOM 776 N N . ILE A 1 104 ? -16.274 13.796 15.600 1.00 95.19 104 ILE A N 1
ATOM 777 C CA . ILE A 1 104 ? -16.492 14.947 14.727 1.00 95.19 104 ILE A CA 1
ATOM 778 C C . ILE A 1 104 ? -15.507 14.831 13.572 1.00 95.19 104 ILE A C 1
ATOM 780 O O . ILE A 1 104 ? -14.315 14.781 13.796 1.00 95.19 104 ILE A O 1
ATOM 784 N N . ASN A 1 105 ? -16.033 14.818 12.352 1.00 90.12 105 ASN A N 1
ATOM 785 C CA . ASN A 1 105 ? -15.222 14.723 11.146 1.00 90.12 105 ASN A CA 1
ATOM 786 C C . ASN A 1 105 ? -14.673 16.108 10.827 1.00 90.12 105 ASN A C 1
ATOM 788 O O . ASN A 1 105 ? -15.467 17.065 10.768 1.00 90.12 105 ASN A O 1
ATOM 792 N N . ASP A 1 106 ? -13.391 16.198 10.503 1.00 86.31 106 ASP A N 1
ATOM 793 C CA . ASP A 1 106 ? -12.817 17.405 9.929 1.00 86.31 106 ASP A CA 1
ATOM 794 C C . ASP A 1 106 ? -11.988 17.130 8.662 1.00 86.31 106 ASP A C 1
ATOM 796 O O . ASP A 1 106 ? -12.540 16.532 7.742 1.00 86.31 106 ASP A O 1
ATOM 800 N N . GLU A 1 107 ? -10.813 17.737 8.502 1.00 81.75 107 GLU A N 1
ATOM 801 C CA . GLU A 1 107 ? -9.919 17.530 7.348 1.00 81.75 107 GLU A CA 1
ATOM 802 C C . GLU A 1 107 ? -8.437 17.440 7.782 1.00 81.75 107 GLU A C 1
ATOM 804 O O . GLU A 1 107 ? -7.551 17.344 6.920 1.00 81.75 107 GLU A O 1
ATOM 809 N N . ASP A 1 108 ? -8.143 17.560 9.080 1.00 80.75 108 ASP A N 1
ATOM 810 C CA . ASP A 1 108 ? -6.788 17.584 9.618 1.00 80.75 108 ASP A CA 1
ATOM 811 C C . ASP A 1 108 ? -6.321 16.147 9.916 1.00 80.75 108 ASP A C 1
ATOM 813 O O . ASP A 1 108 ? -7.087 15.292 10.323 1.00 80.75 108 ASP A O 1
ATOM 817 N N . VAL A 1 109 ? -5.037 15.857 9.664 1.00 81.94 109 VAL A N 1
ATOM 818 C CA . VAL A 1 109 ? -4.460 14.527 9.935 1.00 81.94 109 VAL A CA 1
ATOM 819 C C . VAL A 1 109 ? -3.727 14.568 11.265 1.00 81.94 109 VAL A C 1
ATOM 821 O O . VAL A 1 109 ? -2.654 15.180 11.375 1.00 81.94 109 VAL A O 1
ATOM 824 N N . GLU A 1 110 ? -4.276 13.879 12.251 1.00 79.00 110 GLU A N 1
ATOM 825 C CA . GLU A 1 110 ? -3.857 13.940 13.653 1.00 79.00 110 GLU A CA 1
ATOM 826 C C . GLU A 1 110 ? -3.419 12.562 14.179 1.00 79.00 110 GLU A C 1
ATOM 828 O O . GLU A 1 110 ? -2.583 12.467 15.089 1.00 79.00 110 GLU A O 1
ATOM 833 N N . GLY A 1 111 ? -3.843 11.492 13.496 1.00 80.00 111 GLY A N 1
ATOM 834 C CA . GLY A 1 111 ? -3.621 10.101 13.880 1.00 80.00 111 GLY A CA 1
ATOM 835 C C . GLY A 1 111 ? -4.503 9.666 15.058 1.00 80.00 111 GLY A C 1
ATOM 836 O O . GLY A 1 111 ? -5.287 10.450 15.571 1.00 80.00 111 GLY A O 1
ATOM 837 N N . PRO A 1 112 ? -4.392 8.406 15.528 1.00 81.75 112 PRO A N 1
ATOM 838 C CA . PRO A 1 112 ? -5.274 7.917 16.582 1.00 81.75 112 PRO A CA 1
ATOM 839 C C . PRO A 1 112 ? -5.064 8.624 17.920 1.00 81.75 112 PRO A C 1
ATOM 841 O O . PRO A 1 112 ? -3.941 8.702 18.436 1.00 81.75 112 PRO A O 1
ATOM 844 N N . GLU A 1 113 ? -6.173 9.008 18.533 1.00 91.44 113 GLU A N 1
ATOM 845 C CA . GLU A 1 113 ? -6.220 9.770 19.771 1.00 91.44 113 GLU A CA 1
ATOM 846 C C . GLU A 1 113 ? -6.921 9.011 20.898 1.00 91.44 113 GLU A C 1
ATOM 848 O O . GLU A 1 113 ? -7.707 8.090 20.671 1.00 91.44 113 GLU A O 1
ATOM 853 N N . ASP A 1 114 ? -6.647 9.373 22.154 1.00 90.62 114 ASP A N 1
ATOM 854 C CA . ASP A 1 114 ? -7.293 8.752 23.312 1.00 90.62 114 ASP A CA 1
ATOM 855 C C . ASP A 1 114 ? -8.196 9.718 24.082 1.00 90.62 114 ASP A C 1
ATOM 857 O O . ASP A 1 114 ? -7.863 10.883 24.289 1.00 90.62 114 ASP A O 1
ATOM 861 N N . ILE A 1 115 ? -9.321 9.195 24.585 1.00 96.69 115 ILE A N 1
ATOM 862 C CA . ILE A 1 115 ? -10.163 9.866 25.582 1.00 96.69 115 ILE A CA 1
ATOM 863 C C . ILE A 1 115 ? -10.328 8.954 26.790 1.00 96.69 115 ILE A C 1
ATOM 865 O O . ILE A 1 115 ? -10.970 7.907 26.735 1.00 96.69 115 ILE A O 1
ATOM 869 N N . THR A 1 116 ? -9.856 9.399 27.945 1.00 95.75 116 THR A N 1
ATOM 870 C CA . THR A 1 116 ? -10.207 8.830 29.244 1.00 95.75 116 THR A CA 1
ATOM 871 C C . THR A 1 116 ? -11.360 9.606 29.880 1.00 95.75 116 THR A C 1
ATOM 873 O O . THR A 1 116 ? -11.212 10.736 30.347 1.00 95.75 116 THR A O 1
ATOM 876 N N . ILE A 1 117 ? -12.518 8.955 29.961 1.00 96.44 117 ILE A N 1
ATOM 877 C CA . ILE A 1 117 ? -13.766 9.500 30.499 1.00 96.44 117 ILE A CA 1
ATOM 878 C C . ILE A 1 117 ? -13.967 8.994 31.920 1.00 96.44 117 ILE A C 1
ATOM 880 O O . ILE A 1 117 ? -14.030 7.789 32.156 1.00 96.44 117 ILE A O 1
ATOM 884 N N . THR A 1 118 ? -14.120 9.910 32.872 1.00 94.19 118 THR A N 1
ATOM 885 C CA . THR A 1 118 ? -14.515 9.614 34.260 1.00 94.19 118 THR A CA 1
ATOM 886 C C . THR A 1 118 ? -15.870 10.245 34.541 1.00 94.19 118 THR A C 1
ATOM 888 O O . THR A 1 118 ? -16.098 11.391 34.165 1.00 94.19 118 THR A O 1
ATOM 891 N N . PHE A 1 119 ? -16.770 9.531 35.216 1.00 91.81 119 PHE A N 1
ATOM 892 C CA . PHE A 1 119 ? -18.065 10.088 35.613 1.00 91.81 119 PHE A CA 1
ATOM 893 C C . PHE A 1 119 ? -18.052 10.550 37.074 1.00 91.81 119 PHE A C 1
ATOM 895 O O . PHE A 1 119 ? -17.383 9.968 37.927 1.00 91.81 119 PHE A O 1
ATOM 902 N N . ILE A 1 120 ? -18.807 11.600 37.373 1.00 89.69 120 ILE A N 1
ATOM 903 C CA . ILE A 1 120 ? -18.962 12.207 38.694 1.00 89.69 120 ILE A CA 1
ATOM 904 C C . ILE A 1 120 ? -20.457 12.251 38.996 1.00 89.69 120 ILE A C 1
ATOM 906 O O . ILE A 1 120 ? -21.240 12.746 38.184 1.00 89.69 120 ILE A O 1
ATOM 910 N N . LEU A 1 121 ? -20.839 11.734 40.163 1.00 89.62 121 LEU A N 1
ATOM 911 C CA . LEU A 1 121 ? -22.231 11.669 40.595 1.00 89.62 121 LEU A CA 1
ATOM 912 C C . LEU A 1 121 ? -22.517 12.594 41.769 1.00 89.62 121 LEU A C 1
ATOM 914 O O . LEU A 1 121 ? -21.696 12.764 42.671 1.00 89.62 121 LEU A O 1
ATOM 918 N N . GLU A 1 122 ? -23.745 13.098 41.793 1.00 87.56 122 GLU A N 1
ATOM 919 C CA . GLU A 1 122 ? -24.376 13.658 42.985 1.00 87.56 122 GLU A CA 1
ATOM 920 C C . GLU A 1 122 ? -25.494 12.712 43.447 1.00 87.56 122 GLU A C 1
ATOM 922 O O . GLU A 1 122 ? -26.249 12.196 42.627 1.00 87.56 122 GLU A O 1
ATOM 927 N N . ASN A 1 123 ? -25.620 12.479 44.759 1.00 80.62 123 ASN A N 1
ATOM 928 C CA . ASN A 1 123 ? -26.591 11.550 45.377 1.00 80.62 123 ASN A CA 1
ATOM 929 C C . ASN A 1 123 ? -26.352 10.040 45.137 1.00 80.62 123 ASN A C 1
ATOM 931 O O . ASN A 1 123 ? -27.223 9.226 45.445 1.00 80.62 123 ASN A O 1
ATOM 935 N N . ALA A 1 124 ? -25.164 9.655 44.667 1.00 83.81 124 ALA A N 1
ATOM 936 C CA . ALA A 1 124 ? -24.693 8.271 44.563 1.00 83.81 124 ALA A CA 1
ATOM 937 C C . ALA A 1 124 ? -23.159 8.212 44.719 1.00 83.81 124 ALA A C 1
ATOM 939 O O . ALA A 1 124 ? -22.500 9.253 44.751 1.00 83.81 124 ALA A O 1
ATOM 940 N N . ILE A 1 125 ? -22.584 7.012 44.854 1.00 81.81 125 ILE A N 1
ATOM 941 C CA . ILE A 1 125 ? -21.128 6.815 44.976 1.00 81.81 125 ILE A CA 1
ATOM 942 C C . ILE A 1 125 ? -20.618 5.976 43.803 1.00 81.81 125 ILE A C 1
ATOM 944 O O . ILE A 1 125 ? -21.213 4.967 43.433 1.00 81.81 125 ILE A O 1
ATOM 948 N N . ASN A 1 126 ? -19.464 6.346 43.259 1.00 77.81 126 ASN A N 1
ATOM 949 C CA . ASN A 1 126 ? -18.785 5.559 42.234 1.00 77.81 126 ASN A CA 1
ATOM 950 C C . ASN A 1 126 ? -18.057 4.379 42.896 1.00 77.81 126 ASN A C 1
ATOM 952 O O . ASN A 1 126 ? -17.155 4.597 43.709 1.00 77.81 126 ASN A O 1
ATOM 956 N N . VAL A 1 127 ? -18.417 3.135 42.559 1.00 71.00 127 VAL A N 1
ATOM 957 C CA . VAL A 1 127 ? -17.739 1.932 43.079 1.00 71.00 127 VAL A CA 1
ATOM 958 C C . VAL A 1 127 ? -17.527 0.920 41.952 1.00 71.00 127 VAL A C 1
ATOM 960 O O . VAL A 1 127 ? -18.476 0.445 41.333 1.00 71.00 127 VAL A O 1
ATOM 963 N N . GLY A 1 128 ? -16.270 0.536 41.712 1.00 70.12 128 GLY A N 1
ATOM 964 C CA . GLY A 1 128 ? -15.887 -0.374 40.628 1.00 70.12 128 GLY A CA 1
ATOM 965 C C . GLY A 1 128 ? -15.216 0.369 39.475 1.00 70.12 128 GLY A C 1
ATOM 966 O O . GLY A 1 128 ? -14.293 1.145 39.713 1.00 70.12 128 GLY A O 1
ATOM 967 N N . GLN A 1 129 ? -15.649 0.116 38.236 1.00 77.94 129 GLN A N 1
ATOM 968 C CA . GLN A 1 129 ? -15.149 0.837 37.064 1.00 77.94 129 GLN A CA 1
ATOM 969 C C . GLN A 1 129 ? -15.666 2.280 37.085 1.00 77.94 129 GLN A C 1
ATOM 971 O O . GLN A 1 129 ? -16.854 2.521 36.872 1.00 77.94 129 GLN A O 1
ATOM 976 N N . SER A 1 130 ? -14.767 3.223 37.369 1.00 86.44 130 SER A N 1
ATOM 977 C CA . SER A 1 130 ? -15.047 4.663 37.433 1.00 86.44 130 SER A CA 1
ATOM 978 C C . SER A 1 130 ? -14.704 5.414 36.145 1.00 86.44 130 SER A C 1
ATOM 980 O O . SER A 1 130 ? -15.033 6.593 36.032 1.00 86.44 130 SER A O 1
ATOM 982 N N . SER A 1 131 ? -14.038 4.751 35.197 1.00 92.12 131 SER A N 1
ATOM 983 C CA . SER A 1 131 ? -13.621 5.341 33.929 1.00 92.12 131 SER A CA 1
ATOM 984 C C . SER A 1 131 ? -13.706 4.369 32.752 1.00 92.12 131 SER A C 1
ATOM 986 O O . SER A 1 131 ? -13.688 3.145 32.920 1.00 92.12 131 SER A O 1
ATOM 988 N N . VAL A 1 132 ? -13.787 4.932 31.551 1.00 94.19 132 VAL A N 1
ATOM 989 C CA . VAL A 1 132 ? -13.624 4.247 30.263 1.00 94.19 132 VAL A CA 1
ATOM 990 C C . VAL A 1 132 ? -12.542 4.983 29.486 1.00 94.19 132 VAL A C 1
ATOM 992 O O . VAL A 1 132 ? -12.523 6.209 29.506 1.00 94.19 132 VAL A O 1
ATOM 995 N N . SER A 1 133 ? -11.670 4.241 28.809 1.00 95.12 133 SER A N 1
ATOM 996 C CA . SER A 1 133 ? -10.766 4.801 27.806 1.00 95.12 133 SER A CA 1
ATOM 997 C C . SER A 1 133 ? -11.281 4.414 26.425 1.00 95.12 133 SER A C 1
ATOM 999 O O . SER A 1 133 ? -11.531 3.232 26.180 1.00 95.12 133 SER A O 1
ATOM 1001 N N . LEU A 1 134 ? -11.488 5.414 25.581 1.00 92.06 134 LEU A N 1
ATOM 1002 C CA . LEU A 1 134 ? -11.855 5.290 24.179 1.00 92.06 134 LEU A CA 1
ATOM 1003 C C . LEU A 1 134 ? -10.646 5.654 23.319 1.00 92.06 134 LEU A C 1
ATOM 1005 O O . LEU A 1 134 ? -9.815 6.451 23.752 1.00 92.06 134 LEU A O 1
ATOM 1009 N N . ILE A 1 135 ? -10.589 5.083 22.124 1.00 91.56 135 ILE A N 1
ATOM 1010 C CA . ILE A 1 135 ? -9.715 5.513 21.036 1.00 91.56 135 ILE A CA 1
ATOM 1011 C C . ILE A 1 135 ? -10.587 6.167 19.964 1.00 91.56 135 ILE A C 1
ATOM 1013 O O . ILE A 1 135 ? -11.643 5.618 19.626 1.00 91.56 135 ILE A O 1
ATOM 1017 N N . LEU A 1 136 ? -10.161 7.328 19.482 1.00 91.25 136 LEU A N 1
ATOM 1018 C CA . LEU A 1 136 ? -10.678 7.964 18.279 1.00 91.25 136 LEU A CA 1
ATOM 1019 C C . LEU A 1 136 ? -9.710 7.647 17.150 1.00 91.25 136 LEU A C 1
ATOM 1021 O O . LEU A 1 136 ? -8.523 7.943 17.253 1.00 91.25 136 LEU A O 1
ATOM 1025 N N . ASP A 1 137 ? -10.213 6.958 16.134 1.00 85.69 137 ASP A N 1
ATOM 1026 C CA . ASP A 1 137 ? -9.465 6.726 14.909 1.00 85.69 137 ASP A CA 1
ATOM 1027 C C . ASP A 1 137 ? -9.763 7.883 13.947 1.00 85.69 137 ASP A C 1
ATOM 1029 O O . ASP A 1 137 ? -10.906 8.043 13.511 1.00 85.69 137 ASP A O 1
ATOM 1033 N N . ASP A 1 138 ? -8.720 8.643 13.627 1.00 79.69 138 ASP A N 1
ATOM 1034 C CA . ASP A 1 138 ? -8.711 9.666 12.581 1.00 79.69 138 ASP A CA 1
ATOM 1035 C C . ASP A 1 138 ? -9.166 9.046 11.243 1.00 79.69 138 ASP A C 1
ATOM 1037 O O . ASP A 1 138 ? -8.602 8.047 10.771 1.00 79.69 138 ASP A O 1
ATOM 1041 N N . ASP A 1 139 ? -10.242 9.584 10.661 1.00 72.25 139 ASP A N 1
ATOM 1042 C CA . ASP A 1 139 ? -10.787 9.142 9.372 1.00 72.25 139 ASP A CA 1
ATOM 1043 C C . ASP A 1 139 ? -10.297 9.977 8.180 1.00 72.25 139 ASP A C 1
ATOM 1045 O O . ASP A 1 139 ? -10.494 9.588 7.017 1.00 72.25 139 ASP A O 1
ATOM 1049 N N . ASP A 1 140 ? -9.578 11.056 8.476 1.00 65.75 140 ASP A N 1
ATOM 1050 C CA . ASP A 1 140 ? -8.824 11.894 7.557 1.00 65.75 140 ASP A CA 1
ATOM 1051 C C . ASP A 1 140 ? -7.394 11.376 7.335 1.00 65.75 140 ASP A C 1
ATOM 1053 O O . ASP A 1 140 ? -6.675 11.893 6.468 1.00 65.75 140 ASP A O 1
ATOM 1057 N N . ASP A 1 141 ? -7.054 10.214 7.922 1.00 56.41 141 ASP A N 1
ATOM 1058 C CA . ASP A 1 141 ? -5.951 9.311 7.535 1.00 56.41 141 ASP A CA 1
ATOM 1059 C C . ASP A 1 141 ? -6.115 8.751 6.099 1.00 56.41 141 ASP A C 1
ATOM 1061 O O . ASP A 1 141 ? -5.694 7.656 5.745 1.00 56.41 141 ASP A O 1
ATOM 1065 N N . ASN A 1 142 ? -6.666 9.546 5.181 1.00 48.53 142 ASN A N 1
ATOM 1066 C CA . ASN A 1 142 ? -6.446 9.462 3.745 1.00 48.53 142 ASN A CA 1
ATOM 1067 C C . ASN A 1 142 ? -5.004 9.830 3.338 1.00 48.53 142 ASN A C 1
ATOM 1069 O O . ASN A 1 142 ? -4.728 10.039 2.151 1.00 48.53 142 ASN A O 1
ATOM 1073 N N . GLN A 1 143 ? -4.031 9.741 4.247 1.00 45.25 143 GLN A N 1
ATOM 1074 C CA . GLN A 1 143 ? -2.893 8.906 3.892 1.00 45.25 143 GLN A CA 1
ATOM 1075 C C . GLN A 1 143 ? -3.433 7.479 3.818 1.00 45.25 143 GLN A C 1
ATOM 1077 O O . GLN A 1 143 ? -3.309 6.712 4.762 1.00 45.25 143 GLN A O 1
ATOM 1082 N N . VAL A 1 144 ? -3.970 7.073 2.657 1.00 43.59 144 VAL A N 1
ATOM 1083 C CA . VAL A 1 144 ? -3.868 5.662 2.278 1.00 43.59 144 VAL A CA 1
ATOM 1084 C C . VAL A 1 144 ? -2.437 5.305 2.639 1.00 43.59 144 VAL A C 1
ATOM 1086 O O . VAL A 1 144 ? -1.531 5.803 1.968 1.00 43.59 144 VAL A O 1
ATOM 1089 N N . GLN A 1 145 ? -2.216 4.560 3.732 1.00 49.25 145 GLN A N 1
ATOM 1090 C CA . GLN A 1 145 ? -0.913 4.006 4.032 1.00 49.25 145 GLN A CA 1
ATOM 1091 C C . GLN A 1 145 ? -0.600 3.296 2.742 1.00 49.25 145 GLN A C 1
ATOM 1093 O O . GLN A 1 145 ? -1.330 2.363 2.396 1.00 49.25 145 GLN A O 1
ATOM 1098 N N . ASN A 1 146 ? 0.307 3.885 1.959 1.00 64.12 146 ASN A N 1
ATOM 1099 C CA . ASN A 1 146 ? 0.318 3.692 0.527 1.00 64.12 146 ASN A CA 1
ATOM 1100 C C . ASN A 1 146 ? 0.705 2.237 0.337 1.00 64.12 146 ASN A C 1
ATOM 1102 O O . ASN A 1 146 ? 1.877 1.878 0.407 1.00 64.12 146 ASN A O 1
ATOM 1106 N N . SER A 1 147 ? -0.313 1.378 0.251 1.00 85.56 147 SER A N 1
ATOM 1107 C CA . SER A 1 147 ? -0.133 -0.065 0.378 1.00 85.56 147 SER A CA 1
ATOM 1108 C C . SER A 1 147 ? 0.681 -0.562 -0.799 1.00 85.56 147 SER A C 1
ATOM 1110 O O . SER A 1 147 ? 1.264 -1.629 -0.733 1.00 85.56 147 SER A O 1
ATOM 1112 N N . LEU A 1 148 ? 0.787 0.265 -1.837 1.00 93.94 148 LEU A N 1
ATOM 1113 C CA . LEU A 1 148 ? 1.796 0.208 -2.863 1.00 93.94 148 LEU A CA 1
ATOM 1114 C C . LEU A 1 148 ? 3.158 0.711 -2.350 1.00 93.94 148 LEU A C 1
ATOM 1116 O O . LEU A 1 148 ? 3.415 1.912 -2.253 1.00 93.94 148 LEU A O 1
ATOM 1120 N N . VAL A 1 149 ? 4.061 -0.228 -2.101 1.00 95.44 149 VAL A N 1
ATOM 1121 C CA . VAL A 1 149 ? 5.459 0.029 -1.746 1.00 95.44 149 VAL A CA 1
ATOM 1122 C C . VAL A 1 149 ? 6.344 -0.187 -2.967 1.00 95.44 149 VAL A C 1
ATOM 1124 O O . VAL A 1 149 ? 6.229 -1.212 -3.627 1.00 95.44 149 VAL A O 1
ATOM 1127 N N . LEU A 1 150 ? 7.267 0.739 -3.243 1.00 97.81 150 LEU A N 1
ATOM 1128 C CA . LEU A 1 150 ? 8.426 0.459 -4.099 1.00 97.81 150 LEU A CA 1
ATOM 1129 C C . LEU A 1 150 ? 9.427 -0.368 -3.288 1.00 97.81 150 LEU A C 1
ATOM 1131 O O . LEU A 1 150 ? 9.956 0.143 -2.295 1.00 97.81 150 LEU A O 1
ATOM 1135 N N . ASN A 1 151 ? 9.641 -1.623 -3.676 1.00 97.94 151 ASN A N 1
ATOM 1136 C CA . ASN A 1 151 ? 10.550 -2.535 -2.983 1.00 97.94 151 ASN A CA 1
ATOM 1137 C C . ASN A 1 151 ? 11.938 -2.566 -3.625 1.00 97.94 151 ASN A C 1
ATOM 1139 O O . ASN A 1 151 ? 12.934 -2.501 -2.915 1.00 97.94 151 ASN A O 1
ATOM 1143 N N . GLU A 1 152 ? 11.998 -2.587 -4.953 1.00 98.12 152 GLU A N 1
ATOM 1144 C CA . GLU A 1 152 ? 13.247 -2.668 -5.706 1.00 98.12 152 GLU A CA 1
ATOM 1145 C C . GLU A 1 152 ? 13.200 -1.741 -6.927 1.00 98.12 152 GLU A C 1
ATOM 1147 O O . GLU A 1 152 ? 12.151 -1.546 -7.549 1.00 98.12 152 GLU A O 1
ATOM 1152 N N . VAL A 1 153 ? 14.338 -1.139 -7.262 1.00 97.94 153 VAL A N 1
ATOM 1153 C CA . VAL A 1 153 ? 14.516 -0.307 -8.454 1.00 97.94 153 VAL A CA 1
ATOM 1154 C C . VAL A 1 153 ? 15.885 -0.560 -9.070 1.00 97.94 153 VAL A C 1
ATOM 1156 O O . VAL A 1 153 ? 16.918 -0.447 -8.409 1.00 97.94 153 VAL A O 1
ATOM 1159 N N . LEU A 1 154 ? 15.893 -0.866 -10.362 1.00 97.38 154 LEU A N 1
ATOM 1160 C CA . LEU A 1 154 ? 17.093 -0.985 -11.177 1.00 97.38 154 LEU A CA 1
ATOM 1161 C C . LEU A 1 154 ? 17.081 0.119 -12.234 1.00 97.38 154 LEU A C 1
ATOM 1163 O O . LEU A 1 154 ? 16.358 0.028 -13.221 1.00 97.38 154 LEU A O 1
ATOM 1167 N N . TYR A 1 155 ? 17.886 1.159 -12.021 1.00 95.62 155 TYR A N 1
ATOM 1168 C CA . TYR A 1 155 ? 18.089 2.253 -12.983 1.00 95.62 155 TYR A CA 1
ATOM 1169 C C . TYR A 1 155 ? 19.434 2.167 -13.713 1.00 95.62 155 TYR A C 1
ATOM 1171 O O . TYR A 1 155 ? 19.655 2.880 -14.684 1.00 95.62 155 TYR A O 1
ATOM 1179 N N . ASP A 1 156 ? 20.343 1.303 -13.254 1.00 95.31 156 ASP A N 1
ATOM 1180 C CA . ASP A 1 156 ? 21.642 1.079 -13.887 1.00 95.31 156 ASP A CA 1
ATOM 1181 C C . ASP A 1 156 ? 21.936 -0.425 -14.004 1.00 95.31 156 ASP A C 1
ATOM 1183 O O . ASP A 1 156 ? 22.670 -0.977 -13.183 1.00 95.31 156 ASP A O 1
ATOM 1187 N N . PRO A 1 157 ? 21.340 -1.132 -14.984 1.00 95.56 157 PRO A N 1
ATOM 1188 C CA . PRO A 1 157 ? 21.641 -2.540 -15.219 1.00 95.56 157 PRO A CA 1
ATOM 1189 C C . PRO A 1 157 ? 23.116 -2.789 -15.568 1.00 95.56 157 PRO A C 1
ATOM 1191 O O . PRO A 1 157 ? 23.755 -2.021 -16.288 1.00 95.56 157 PRO A O 1
ATOM 1194 N N . PHE A 1 158 ? 23.657 -3.919 -15.103 1.00 95.31 158 PHE A N 1
ATOM 1195 C CA . PHE A 1 158 ? 25.066 -4.268 -15.288 1.00 95.31 158 PHE A CA 1
ATOM 1196 C C . PHE A 1 158 ? 25.467 -4.391 -16.766 1.00 95.31 158 PHE A C 1
ATOM 1198 O O . PHE A 1 158 ? 25.081 -5.320 -17.474 1.00 95.31 158 PHE A O 1
ATOM 1205 N N . ASN A 1 159 ? 26.352 -3.510 -17.225 1.00 92.31 159 ASN A N 1
ATOM 1206 C CA . ASN A 1 159 ? 26.655 -3.329 -18.651 1.00 92.31 159 ASN A CA 1
ATOM 1207 C C . ASN A 1 159 ? 27.652 -4.328 -19.281 1.00 92.31 159 ASN A C 1
ATOM 1209 O O . ASN A 1 159 ? 28.279 -4.032 -20.305 1.00 92.31 159 ASN A O 1
ATOM 1213 N N . SER A 1 160 ? 27.829 -5.517 -18.699 1.00 92.19 160 SER A N 1
ATOM 1214 C CA . SER A 1 160 ? 28.763 -6.529 -19.210 1.00 92.19 160 SER A CA 1
ATOM 1215 C C . SER A 1 160 ? 28.123 -7.913 -19.334 1.00 92.19 160 SER A C 1
ATOM 1217 O O . SER A 1 160 ? 27.878 -8.621 -18.356 1.00 92.19 160 SER A O 1
ATOM 1219 N N . GLY A 1 161 ? 27.917 -8.320 -20.591 1.00 90.31 161 GLY A N 1
ATOM 1220 C CA . GLY A 1 161 ? 27.284 -9.587 -20.944 1.00 90.31 161 GLY A CA 1
ATOM 1221 C C . GLY A 1 161 ? 25.801 -9.606 -20.582 1.00 90.31 161 GLY A C 1
ATOM 1222 O O . GLY A 1 161 ? 25.132 -8.587 -20.670 1.00 90.31 161 GLY A O 1
ATOM 1223 N N . LEU A 1 162 ? 25.307 -10.777 -20.178 1.00 95.50 162 LEU A N 1
ATOM 1224 C CA . LEU A 1 162 ? 23.920 -10.978 -19.741 1.00 95.50 162 LEU A CA 1
ATOM 1225 C C . LEU A 1 162 ? 23.746 -10.803 -18.225 1.00 95.50 162 LEU A C 1
ATOM 1227 O O . LEU A 1 162 ? 22.716 -11.157 -17.676 1.00 95.50 162 LEU A O 1
ATOM 1231 N N . ASN A 1 163 ? 24.755 -10.289 -17.519 1.00 94.88 163 ASN A N 1
ATOM 1232 C CA . ASN A 1 163 ? 24.626 -10.056 -16.080 1.00 94.88 163 ASN A CA 1
ATOM 1233 C C . ASN A 1 163 ? 23.646 -8.913 -15.763 1.00 94.88 163 ASN A C 1
ATOM 1235 O O . ASN A 1 163 ? 23.131 -8.871 -14.655 1.00 94.88 163 ASN A O 1
ATOM 1239 N N . GLY A 1 164 ? 23.413 -7.997 -16.709 1.00 95.94 164 GLY A N 1
ATOM 1240 C CA . GLY A 1 164 ? 22.412 -6.934 -16.604 1.00 95.94 164 GLY A CA 1
ATOM 1241 C C . GLY A 1 164 ? 21.106 -7.230 -17.334 1.00 95.94 164 GLY A C 1
ATOM 1242 O O . GLY A 1 164 ? 20.288 -6.329 -17.420 1.00 95.94 164 GLY A O 1
ATOM 1243 N N . ASP A 1 165 ? 20.929 -8.438 -17.878 1.00 97.62 165 ASP A N 1
ATOM 1244 C CA . ASP A 1 165 ? 19.685 -8.889 -18.524 1.00 97.62 165 ASP A CA 1
ATOM 1245 C C . ASP A 1 165 ? 18.653 -9.218 -17.431 1.00 97.62 165 ASP A C 1
ATOM 1247 O O . ASP A 1 165 ? 18.456 -10.374 -17.046 1.00 97.62 165 ASP A O 1
ATOM 1251 N N . ALA A 1 166 ? 18.098 -8.172 -16.821 1.00 97.50 166 ALA A N 1
ATOM 1252 C CA . ALA A 1 166 ? 17.194 -8.283 -15.683 1.00 97.50 166 ALA A CA 1
ATOM 1253 C C . ALA A 1 166 ? 15.812 -8.784 -16.104 1.00 97.50 166 ALA A C 1
ATOM 1255 O O . ALA A 1 166 ? 15.131 -9.450 -15.318 1.00 97.50 166 ALA A O 1
ATOM 1256 N N . ASN A 1 167 ? 15.406 -8.499 -17.346 1.00 97.94 167 ASN A N 1
ATOM 1257 C CA . ASN A 1 167 ? 14.150 -9.003 -17.888 1.00 97.94 167 ASN A CA 1
ATOM 1258 C C . ASN A 1 167 ? 14.263 -10.469 -18.365 1.00 97.94 167 ASN A C 1
ATOM 1260 O O . ASN A 1 167 ? 13.241 -11.114 -18.605 1.00 97.94 167 ASN A O 1
ATOM 1264 N N . GLY A 1 168 ? 15.474 -11.025 -18.457 1.00 97.81 168 GLY A N 1
ATOM 1265 C CA . GLY A 1 168 ? 15.733 -12.434 -18.740 1.00 97.81 168 GLY A CA 1
ATOM 1266 C C . GLY A 1 168 ? 15.415 -12.860 -20.173 1.00 97.81 168 GLY A C 1
ATOM 1267 O O . GLY A 1 168 ? 15.286 -14.062 -20.436 1.00 97.81 168 GLY A O 1
ATOM 1268 N N . ASP A 1 169 ? 15.256 -11.915 -21.100 1.00 97.69 169 ASP A N 1
ATOM 1269 C CA . ASP A 1 169 ? 14.879 -12.196 -22.488 1.00 97.69 169 ASP A CA 1
ATOM 1270 C C . ASP A 1 169 ? 16.045 -12.709 -23.354 1.00 97.69 169 ASP A C 1
ATOM 1272 O O . ASP A 1 169 ? 15.858 -13.135 -24.503 1.00 97.69 169 ASP A O 1
ATOM 1276 N N . GLY A 1 170 ? 17.245 -12.768 -22.771 1.00 97.50 170 GLY A N 1
ATOM 1277 C CA . GLY A 1 170 ? 18.469 -13.245 -23.398 1.00 97.50 170 GLY A CA 1
ATOM 1278 C C . GLY A 1 170 ? 19.267 -12.140 -24.084 1.00 97.50 170 GLY A C 1
ATOM 1279 O O . GLY A 1 170 ? 20.264 -12.456 -24.748 1.00 97.50 170 GLY A O 1
ATOM 1280 N N . THR A 1 171 ? 18.848 -10.876 -23.963 1.00 96.00 171 THR A N 1
ATOM 1281 C CA . THR A 1 171 ? 19.512 -9.712 -24.551 1.00 96.00 171 THR A CA 1
ATOM 1282 C C . THR A 1 171 ? 19.607 -8.571 -23.548 1.00 96.00 171 THR A C 1
ATOM 1284 O O . THR A 1 171 ? 18.616 -7.953 -23.207 1.00 96.00 171 THR A O 1
ATOM 1287 N N . TYR A 1 172 ? 20.834 -8.184 -23.194 1.00 96.88 172 TYR A N 1
ATOM 1288 C CA . TYR A 1 172 ? 21.035 -6.938 -22.458 1.00 96.88 172 TYR A CA 1
ATOM 1289 C C . TYR A 1 172 ? 20.774 -5.712 -23.351 1.00 96.88 172 TYR A C 1
ATOM 1291 O O . TYR A 1 172 ? 21.444 -5.515 -24.378 1.00 96.88 172 TYR A O 1
ATOM 1299 N N . VAL A 1 173 ? 19.857 -4.856 -22.912 1.00 95.56 173 VAL A N 1
ATOM 1300 C CA . VAL A 1 173 ? 19.586 -3.519 -23.439 1.00 95.56 173 VAL A CA 1
ATOM 1301 C C . VAL A 1 173 ? 19.335 -2.587 -22.255 1.00 95.56 173 VAL A C 1
ATOM 1303 O O . VAL A 1 173 ? 18.286 -2.660 -21.628 1.00 95.56 173 VAL A O 1
ATOM 1306 N N . GLN A 1 174 ? 20.259 -1.642 -22.015 1.00 93.38 174 GLN A N 1
ATOM 1307 C CA . GLN A 1 174 ? 20.239 -0.725 -20.858 1.00 93.38 174 GLN A CA 1
ATOM 1308 C C . GLN A 1 174 ? 18.832 -0.260 -20.467 1.00 93.38 174 GLN A C 1
ATOM 1310 O O . GLN A 1 174 ? 18.431 -0.450 -19.333 1.00 93.38 174 GLN A O 1
ATOM 1315 N N . ASN A 1 175 ? 18.087 0.329 -21.405 1.00 93.56 175 ASN A N 1
ATOM 1316 C CA . ASN A 1 175 ? 16.786 0.931 -21.114 1.00 93.56 175 ASN A CA 1
ATOM 1317 C C . ASN A 1 175 ? 15.636 -0.081 -21.019 1.00 93.56 175 ASN A C 1
ATOM 1319 O O . ASN A 1 175 ? 14.551 0.291 -20.583 1.00 93.56 175 ASN A O 1
ATOM 1323 N N . GLU A 1 176 ? 15.812 -1.302 -21.525 1.00 96.88 176 GLU A N 1
ATOM 1324 C CA . GLU A 1 176 ? 14.781 -2.345 -21.469 1.00 96.88 176 GLU A CA 1
ATOM 1325 C C . GLU A 1 176 ? 14.896 -3.173 -20.186 1.00 96.88 176 GLU A C 1
ATOM 1327 O O . GLU A 1 176 ? 13.871 -3.619 -19.670 1.00 96.88 176 GLU A O 1
ATOM 1332 N N . ASP A 1 177 ? 16.117 -3.298 -19.661 1.00 97.19 177 ASP A N 1
ATOM 1333 C CA . ASP A 1 177 ? 16.452 -4.011 -18.428 1.00 97.19 177 ASP A CA 1
ATOM 1334 C C . ASP A 1 177 ? 16.302 -3.177 -17.152 1.00 97.19 177 ASP A C 1
ATOM 1336 O O . ASP A 1 177 ? 16.364 -3.723 -16.053 1.00 97.19 177 ASP A O 1
ATOM 1340 N N . GLU A 1 178 ? 16.082 -1.864 -17.259 1.00 97.12 178 GLU A N 1
ATOM 1341 C CA . GLU A 1 178 ? 15.623 -1.073 -16.112 1.00 97.12 178 GLU A CA 1
ATOM 1342 C C . GLU A 1 178 ? 14.314 -1.657 -15.567 1.00 97.12 178 GLU A C 1
ATOM 1344 O O . GLU A 1 178 ? 13.456 -2.085 -16.343 1.00 97.12 178 GLU A O 1
ATOM 1349 N N . PHE A 1 179 ? 14.101 -1.629 -14.252 1.00 98.56 179 PHE A N 1
ATOM 1350 C CA . PHE A 1 179 ? 12.800 -1.997 -13.694 1.00 98.56 179 PHE A CA 1
ATOM 1351 C C . PHE A 1 179 ? 12.477 -1.308 -12.374 1.00 98.56 179 PHE A C 1
ATOM 1353 O O . PHE A 1 179 ? 13.351 -0.813 -11.664 1.00 98.56 179 PHE A O 1
ATOM 1360 N N . ILE A 1 180 ? 11.187 -1.329 -12.041 1.00 98.75 180 ILE A N 1
ATOM 1361 C CA . ILE A 1 180 ? 10.672 -1.053 -10.700 1.00 98.75 180 ILE A CA 1
ATOM 1362 C C . ILE A 1 180 ? 9.834 -2.239 -10.230 1.00 98.75 180 ILE A C 1
ATOM 1364 O O . ILE A 1 180 ? 9.118 -2.859 -11.023 1.00 98.75 180 ILE A O 1
ATOM 1368 N N . GLU A 1 181 ? 9.902 -2.526 -8.938 1.00 98.75 181 GLU A N 1
ATOM 1369 C CA . GLU A 1 181 ? 9.100 -3.541 -8.270 1.00 98.75 181 GLU A CA 1
ATOM 1370 C C . GLU A 1 181 ? 8.183 -2.883 -7.245 1.00 98.75 181 GLU A C 1
ATOM 1372 O O . GLU A 1 181 ? 8.628 -2.237 -6.293 1.00 98.75 181 GLU A O 1
ATOM 1377 N N . LEU A 1 182 ? 6.884 -3.065 -7.448 1.00 98.62 182 LEU A N 1
ATOM 1378 C CA . LEU A 1 182 ? 5.841 -2.549 -6.582 1.00 98.62 182 LEU A CA 1
ATOM 1379 C C . LEU A 1 182 ? 5.168 -3.708 -5.855 1.00 98.62 182 LEU A C 1
ATOM 1381 O O . LEU A 1 182 ? 4.799 -4.701 -6.479 1.00 98.62 182 LEU A O 1
ATOM 1385 N N . VAL A 1 183 ? 4.951 -3.566 -4.554 1.00 97.94 183 VAL A N 1
ATOM 1386 C CA . VAL A 1 183 ? 4.303 -4.590 -3.730 1.00 97.94 183 VAL A CA 1
ATOM 1387 C C . VAL A 1 183 ? 3.088 -3.994 -3.045 1.00 97.94 183 VAL A C 1
ATOM 1389 O O . VAL A 1 183 ? 3.181 -2.929 -2.441 1.00 97.94 183 VAL A O 1
ATOM 1392 N N . ASN A 1 184 ? 1.954 -4.688 -3.125 1.00 95.69 184 ASN A N 1
ATOM 1393 C CA . ASN A 1 184 ? 0.772 -4.372 -2.338 1.00 95.69 184 ASN A CA 1
ATOM 1394 C C . ASN A 1 184 ? 0.877 -5.020 -0.949 1.00 95.69 184 ASN A C 1
ATOM 1396 O O . ASN A 1 184 ? 0.550 -6.193 -0.784 1.00 95.69 184 ASN A O 1
ATOM 1400 N N . ILE A 1 185 ? 1.295 -4.258 0.057 1.00 91.25 185 ILE A N 1
ATOM 1401 C CA . ILE A 1 185 ? 1.389 -4.698 1.458 1.00 91.25 185 ILE A CA 1
ATOM 1402 C C . ILE A 1 185 ? 0.048 -4.634 2.209 1.00 91.25 185 ILE A C 1
ATOM 1404 O O . ILE A 1 185 ? -0.023 -4.985 3.386 1.00 91.25 185 ILE A O 1
ATOM 1408 N N . GLY A 1 186 ? -1.015 -4.171 1.548 1.00 84.00 186 GLY A N 1
ATOM 1409 C CA . GLY A 1 186 ? -2.353 -4.051 2.114 1.00 84.00 186 GLY A CA 1
ATOM 1410 C C . GLY A 1 186 ? -3.104 -5.381 2.177 1.00 84.00 186 GLY A C 1
ATOM 1411 O O . GLY A 1 186 ? -2.734 -6.386 1.570 1.00 84.00 186 GLY A O 1
ATOM 1412 N N . SER A 1 187 ? -4.223 -5.377 2.902 1.00 83.12 187 SER A N 1
ATOM 1413 C CA . SER A 1 187 ? -5.111 -6.539 3.060 1.00 83.12 187 SER A CA 1
ATOM 1414 C C . SER A 1 187 ? -6.149 -6.691 1.938 1.00 83.12 187 SER A C 1
ATOM 1416 O O . SER A 1 187 ? -6.875 -7.685 1.901 1.00 83.12 187 SER A O 1
ATOM 1418 N N . SER A 1 188 ? -6.222 -5.725 1.019 1.00 84.19 188 SER A N 1
ATOM 1419 C CA . SER A 1 188 ? -7.162 -5.683 -0.108 1.00 84.19 188 SER A CA 1
ATOM 1420 C C . SER A 1 188 ? -6.427 -5.449 -1.426 1.00 84.19 188 SER A C 1
ATOM 1422 O O . SER A 1 188 ? -5.299 -4.966 -1.436 1.00 84.19 188 SER A O 1
ATOM 1424 N N . SER A 1 189 ? -7.050 -5.804 -2.550 1.00 88.00 189 SER A N 1
ATOM 1425 C CA . SER A 1 189 ? -6.492 -5.513 -3.874 1.00 88.00 189 SER A CA 1
ATOM 1426 C C . SER A 1 189 ? -6.479 -4.012 -4.174 1.00 88.00 189 SER A C 1
ATOM 1428 O O . SER A 1 189 ? -7.436 -3.320 -3.831 1.00 88.00 189 SER A O 1
ATOM 1430 N N . ILE A 1 190 ? -5.461 -3.548 -4.896 1.00 92.75 190 ILE A N 1
ATOM 1431 C CA . ILE A 1 190 ? -5.362 -2.193 -5.446 1.00 92.75 190 ILE A CA 1
ATOM 1432 C C . ILE A 1 190 ? -5.768 -2.238 -6.923 1.00 92.75 190 ILE A C 1
ATOM 1434 O O . ILE A 1 190 ? -5.282 -3.082 -7.674 1.00 92.75 190 ILE A O 1
ATOM 1438 N N . ASP A 1 191 ? -6.641 -1.326 -7.348 1.00 95.12 191 ASP A N 1
ATOM 1439 C CA . ASP A 1 191 ? -6.893 -1.076 -8.769 1.00 95.12 191 ASP A CA 1
ATOM 1440 C C . ASP A 1 191 ? -5.888 -0.038 -9.282 1.00 95.12 191 ASP A C 1
ATOM 1442 O O . ASP A 1 191 ? -5.965 1.139 -8.935 1.00 95.12 191 ASP A O 1
ATOM 1446 N N . LEU A 1 192 ? -4.926 -0.484 -10.089 1.00 97.00 192 LEU A N 1
ATOM 1447 C CA . LEU A 1 192 ? -3.890 0.361 -10.682 1.00 97.00 192 LEU A CA 1
ATOM 1448 C C . LEU A 1 192 ? -4.372 1.058 -11.961 1.00 97.00 192 LEU A C 1
ATOM 1450 O O . LEU A 1 192 ? -3.599 1.785 -12.580 1.00 97.00 192 LEU A O 1
ATOM 1454 N N . SER A 1 193 ? -5.624 0.867 -12.389 1.00 97.56 193 SER A N 1
ATOM 1455 C CA . SER A 1 193 ? -6.145 1.437 -13.636 1.00 97.56 193 SER A CA 1
ATOM 1456 C C . SER A 1 193 ? -5.869 2.935 -13.752 1.00 97.56 193 SER A C 1
ATOM 1458 O O . SER A 1 193 ? -6.361 3.737 -12.962 1.00 97.56 193 SER A O 1
ATOM 1460 N N . GLY A 1 194 ? -5.123 3.335 -14.785 1.00 97.31 194 GLY A N 1
ATOM 1461 C CA . GLY A 1 194 ? -4.822 4.743 -15.051 1.00 97.31 194 GLY A CA 1
ATOM 1462 C C . GLY A 1 194 ? -3.747 5.362 -14.154 1.00 97.31 194 GLY A C 1
ATOM 1463 O O . GLY A 1 194 ? -3.473 6.554 -14.309 1.00 97.31 194 GLY A O 1
ATOM 1464 N N . TYR A 1 195 ? -3.112 4.585 -13.271 1.00 98.19 195 TYR A N 1
ATOM 1465 C CA . TYR A 1 195 ? -1.896 5.013 -12.579 1.00 98.19 195 TYR A CA 1
ATOM 1466 C C . TYR A 1 195 ? -0.818 5.337 -13.614 1.00 98.19 195 TYR A C 1
ATOM 1468 O O . TYR A 1 195 ? -0.841 4.838 -14.748 1.00 98.19 195 TYR A O 1
ATOM 1476 N N . LYS A 1 196 ? 0.130 6.194 -13.239 1.00 98.44 196 LYS A N 1
ATOM 1477 C CA . LYS A 1 196 ? 1.160 6.693 -14.153 1.00 98.44 196 LYS A CA 1
ATOM 1478 C C . LYS A 1 196 ? 2.539 6.650 -13.521 1.00 98.44 196 LYS A C 1
ATOM 1480 O O . LYS A 1 196 ? 2.692 7.000 -12.356 1.00 98.44 196 LYS A O 1
ATOM 1485 N N . VAL A 1 197 ? 3.529 6.269 -14.323 1.00 98.69 197 VAL A N 1
ATOM 1486 C CA . VAL A 1 197 ? 4.953 6.273 -13.961 1.00 98.69 197 VAL A CA 1
ATOM 1487 C C . VAL A 1 197 ? 5.675 7.337 -14.777 1.00 98.69 197 VAL A C 1
ATOM 1489 O O . VAL A 1 197 ? 5.511 7.405 -16.000 1.00 98.69 197 VAL A O 1
ATOM 1492 N N . PHE A 1 198 ? 6.490 8.145 -14.112 1.00 98.56 198 PHE A N 1
ATOM 1493 C CA . PHE A 1 198 ? 7.272 9.223 -14.701 1.00 98.56 198 PHE A CA 1
ATOM 1494 C C . PHE A 1 198 ? 8.732 9.162 -14.236 1.00 98.56 198 PHE A C 1
ATOM 1496 O O . PHE A 1 198 ? 8.987 8.890 -13.065 1.00 98.56 198 PHE A O 1
ATOM 1503 N N . ASP A 1 199 ? 9.664 9.500 -15.127 1.00 97.06 199 ASP A N 1
ATOM 1504 C CA . ASP A 1 199 ? 10.942 10.118 -14.743 1.00 97.06 199 ASP A CA 1
ATOM 1505 C C . ASP A 1 199 ? 10.780 11.647 -14.622 1.00 97.06 199 ASP A C 1
ATOM 1507 O O . ASP A 1 199 ? 9.731 12.199 -14.985 1.00 97.06 199 ASP A O 1
ATOM 1511 N N . ALA A 1 200 ? 11.817 12.367 -14.185 1.00 96.44 200 ALA A N 1
ATOM 1512 C CA . ALA A 1 200 ? 11.729 13.810 -13.961 1.00 96.44 200 ALA A CA 1
ATOM 1513 C C . ALA A 1 200 ? 11.361 14.600 -15.234 1.00 96.44 200 ALA A C 1
ATOM 1515 O O . ALA A 1 200 ? 10.562 15.545 -15.189 1.00 96.44 200 ALA A O 1
ATOM 1516 N N . SER A 1 201 ? 11.904 14.217 -16.394 1.00 96.00 201 SER A N 1
ATOM 1517 C CA . SER A 1 201 ? 11.616 14.888 -17.667 1.00 96.00 201 SER A CA 1
ATOM 1518 C C . SER A 1 201 ? 10.200 14.581 -18.167 1.00 96.00 201 SER A C 1
ATOM 1520 O O . SER A 1 201 ? 9.481 15.497 -18.591 1.00 96.00 201 SER A O 1
ATOM 1522 N N . ALA A 1 202 ? 9.757 13.327 -18.051 1.00 96.81 202 ALA A N 1
ATOM 1523 C CA . ALA A 1 202 ? 8.391 12.911 -18.363 1.00 96.81 202 ALA A CA 1
ATOM 1524 C C . ALA A 1 202 ? 7.366 13.630 -17.480 1.00 96.81 202 ALA A C 1
ATOM 1526 O O . ALA A 1 202 ? 6.339 14.084 -17.988 1.00 96.81 202 ALA A O 1
ATOM 1527 N N . LEU A 1 203 ? 7.655 13.786 -16.183 1.00 96.69 203 LEU A N 1
ATOM 1528 C CA . LEU A 1 203 ? 6.787 14.496 -15.244 1.00 96.69 203 LEU A CA 1
ATOM 1529 C C . LEU A 1 203 ? 6.634 15.965 -15.651 1.00 96.69 203 LEU A C 1
ATOM 1531 O O . LEU A 1 203 ? 5.519 16.467 -15.773 1.00 96.69 203 LEU A O 1
ATOM 1535 N N . SER A 1 204 ? 7.749 16.637 -15.961 1.00 96.38 204 SER A N 1
ATOM 1536 C CA . SER A 1 204 ? 7.746 18.052 -16.367 1.00 96.38 204 SER A CA 1
ATOM 1537 C C . SER A 1 204 ? 6.968 18.326 -17.661 1.00 96.38 204 SER A C 1
ATOM 1539 O O . SER A 1 204 ? 6.425 19.415 -17.851 1.00 96.38 204 SER A O 1
ATOM 1541 N N . SER A 1 205 ? 6.907 17.334 -18.553 1.00 96.69 205 SER A N 1
ATOM 1542 C CA . SER A 1 205 ? 6.215 17.411 -19.843 1.00 96.69 205 SER A CA 1
ATOM 1543 C C . SER A 1 205 ? 4.830 16.755 -19.835 1.00 96.69 205 SER A C 1
ATOM 1545 O O . SER A 1 205 ? 4.150 16.774 -20.861 1.00 96.69 205 SER A O 1
ATOM 1547 N N . ASN A 1 206 ? 4.401 16.209 -18.690 1.00 94.81 206 ASN A N 1
ATOM 1548 C CA . ASN A 1 206 ? 3.181 15.419 -18.518 1.00 94.81 206 ASN A CA 1
ATOM 1549 C C . ASN A 1 206 ? 3.025 14.301 -19.572 1.00 94.81 206 ASN A C 1
ATOM 1551 O O . ASN A 1 206 ? 1.955 14.099 -20.148 1.00 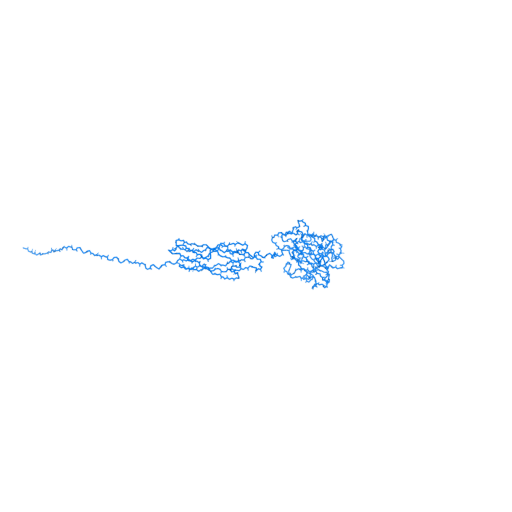94.81 206 ASN A O 1
ATOM 1555 N N . SER A 1 207 ? 4.122 13.597 -19.853 1.00 97.06 207 SER A N 1
ATOM 1556 C CA . SER A 1 207 ? 4.185 12.505 -20.825 1.00 97.06 207 SER A CA 1
ATOM 1557 C C . SER A 1 207 ? 4.682 11.232 -20.134 1.00 97.06 207 SER A C 1
ATOM 1559 O O . SER A 1 207 ? 5.879 10.950 -20.205 1.00 97.06 207 SER A O 1
ATOM 1561 N N . PRO A 1 208 ? 3.806 10.472 -19.449 1.00 98.00 208 PRO A N 1
ATOM 1562 C CA . PRO A 1 208 ? 4.214 9.338 -18.622 1.00 98.00 208 PRO A CA 1
ATOM 1563 C C . PRO A 1 208 ? 4.941 8.255 -19.423 1.00 98.00 208 PRO A C 1
ATOM 1565 O O . PRO A 1 208 ? 4.616 7.993 -20.583 1.00 98.00 208 PRO A O 1
ATOM 1568 N N . ARG A 1 209 ? 5.892 7.583 -18.769 1.00 98.19 209 ARG A N 1
ATOM 1569 C CA . ARG A 1 209 ? 6.591 6.398 -19.297 1.00 98.19 209 ARG A CA 1
ATOM 1570 C C . ARG A 1 209 ? 5.676 5.190 -19.350 1.00 98.19 209 ARG A C 1
ATOM 1572 O O . ARG A 1 209 ? 5.743 4.378 -20.270 1.00 98.19 209 ARG A O 1
ATOM 1579 N N . HIS A 1 210 ? 4.773 5.092 -18.384 1.00 98.56 210 HIS A N 1
ATOM 1580 C CA . HIS A 1 210 ? 3.767 4.047 -18.350 1.00 98.56 210 HIS A CA 1
ATOM 1581 C C . HIS A 1 210 ? 2.431 4.588 -17.864 1.00 98.56 210 HIS A C 1
ATOM 1583 O O . HIS A 1 210 ? 2.387 5.392 -16.934 1.00 98.56 210 HIS A O 1
ATOM 1589 N N . ILE A 1 211 ? 1.359 4.121 -18.500 1.00 98.44 211 ILE A N 1
ATOM 1590 C CA . ILE A 1 211 ? -0.010 4.235 -18.003 1.00 98.44 211 ILE A CA 1
ATOM 1591 C C . ILE A 1 211 ? -0.495 2.807 -17.788 1.00 98.44 211 ILE A C 1
ATOM 1593 O O . ILE A 1 211 ? -0.564 2.035 -18.748 1.00 98.44 211 ILE A O 1
ATOM 1597 N N . PHE A 1 212 ? -0.837 2.471 -16.549 1.00 98.44 212 PHE A N 1
ATOM 1598 C CA . PHE A 1 212 ? -1.377 1.156 -16.223 1.00 98.44 212 PHE A CA 1
ATOM 1599 C C . PHE A 1 212 ? -2.738 0.974 -16.923 1.00 98.44 212 PHE A C 1
ATOM 1601 O O . PHE A 1 212 ? -3.577 1.890 -16.893 1.00 98.44 212 PHE A O 1
ATOM 1608 N N . PRO A 1 213 ? -2.970 -0.162 -17.607 1.00 98.00 213 PRO A N 1
ATOM 1609 C CA . PRO A 1 213 ? -4.178 -0.371 -18.395 1.00 98.00 213 PRO A CA 1
ATOM 1610 C C . PRO A 1 213 ? -5.426 -0.482 -17.509 1.00 98.00 213 PRO A C 1
ATOM 1612 O O . PRO A 1 213 ? -5.358 -0.699 -16.304 1.00 98.00 213 PRO A O 1
ATOM 1615 N N . SER A 1 214 ? -6.606 -0.327 -18.113 1.00 97.06 214 SER A N 1
ATOM 1616 C CA . SER A 1 214 ? -7.866 -0.505 -17.385 1.00 97.06 214 SER A CA 1
ATOM 1617 C C . SER A 1 214 ? -8.061 -1.966 -16.969 1.00 97.06 214 SER A C 1
ATOM 1619 O O . SER A 1 214 ? -7.904 -2.868 -17.792 1.00 97.06 214 SER A O 1
ATOM 1621 N N . GLY A 1 215 ? -8.465 -2.175 -15.717 1.00 93.38 215 GLY A N 1
ATOM 1622 C CA . GLY A 1 215 ? -8.648 -3.492 -15.109 1.00 93.38 215 GLY A CA 1
ATOM 1623 C C . GLY A 1 215 ? -7.364 -4.099 -14.543 1.00 93.38 215 GLY A C 1
ATOM 1624 O O . GLY A 1 215 ? -7.359 -5.294 -14.252 1.00 93.38 215 GLY A O 1
ATOM 1625 N N . GLU A 1 216 ? -6.296 -3.312 -14.401 1.00 97.38 216 GLU A N 1
ATOM 1626 C CA . GLU A 1 216 ? -5.038 -3.764 -13.810 1.00 97.38 216 GLU A CA 1
ATOM 1627 C C . GLU A 1 216 ? -5.174 -3.849 -12.285 1.00 97.38 216 GLU A C 1
ATOM 1629 O O . GLU A 1 216 ? -5.038 -2.857 -11.574 1.00 97.38 216 GLU A O 1
ATOM 1634 N N . ILE A 1 217 ? -5.502 -5.038 -11.777 1.00 95.25 217 ILE A N 1
ATOM 1635 C CA . ILE A 1 217 ? -5.735 -5.268 -10.349 1.00 95.25 217 ILE A CA 1
ATOM 1636 C C . ILE A 1 217 ? -4.518 -5.949 -9.732 1.00 95.25 217 ILE A C 1
ATOM 1638 O O . ILE A 1 217 ? -4.212 -7.091 -10.072 1.00 95.25 217 ILE A O 1
ATOM 1642 N N . LEU A 1 218 ? -3.889 -5.290 -8.759 1.00 97.00 218 LEU A N 1
ATOM 1643 C CA . LEU A 1 218 ? -2.829 -5.857 -7.934 1.00 97.00 218 LEU A CA 1
ATOM 1644 C C . LEU A 1 218 ? -3.438 -6.467 -6.658 1.00 97.00 218 LEU A C 1
ATOM 1646 O O . LEU A 1 218 ? -3.914 -5.721 -5.798 1.00 97.00 218 LEU A O 1
ATOM 1650 N N . PRO A 1 219 ? -3.469 -7.805 -6.492 1.00 93.88 219 PRO A N 1
ATOM 1651 C CA . PRO A 1 219 ? -4.047 -8.443 -5.306 1.00 93.88 219 PRO A CA 1
ATOM 1652 C C . PRO A 1 219 ? -3.356 -8.022 -4.003 1.00 93.88 219 PRO A C 1
ATOM 1654 O O . PRO A 1 219 ? -2.234 -7.527 -4.034 1.00 93.88 219 PRO A O 1
ATOM 1657 N N . ALA A 1 220 ? -4.001 -8.254 -2.857 1.00 88.75 220 ALA A N 1
ATOM 1658 C CA . ALA A 1 220 ? -3.352 -8.149 -1.545 1.00 88.75 220 ALA A CA 1
ATOM 1659 C C . ALA A 1 220 ? -2.122 -9.073 -1.485 1.00 88.75 220 ALA A C 1
ATOM 1661 O O . ALA A 1 220 ? -2.225 -10.244 -1.862 1.00 88.75 220 ALA A O 1
ATOM 1662 N N . GLY A 1 221 ? -0.970 -8.556 -1.054 1.00 89.44 221 GLY A N 1
ATOM 1663 C CA . GLY A 1 221 ? 0.319 -9.259 -1.118 1.00 89.44 221 GLY A CA 1
ATOM 1664 C C . GLY A 1 221 ? 0.877 -9.442 -2.536 1.00 89.44 221 GLY A C 1
ATOM 1665 O O . GLY A 1 221 ? 1.871 -10.136 -2.717 1.00 89.44 221 GLY A O 1
ATOM 1666 N N . GLY A 1 222 ? 0.223 -8.879 -3.555 1.00 96.62 222 GLY A N 1
ATOM 1667 C CA . GLY A 1 222 ? 0.628 -9.002 -4.950 1.00 96.62 222 GLY A CA 1
ATOM 1668 C C . GLY A 1 222 ? 1.860 -8.162 -5.273 1.00 96.62 222 GLY A C 1
ATOM 1669 O O . GLY A 1 222 ? 2.046 -7.078 -4.723 1.00 96.62 222 GLY A O 1
ATOM 1670 N N . VAL A 1 223 ? 2.660 -8.651 -6.220 1.00 98.56 223 VAL A N 1
ATOM 1671 C CA . VAL A 1 223 ? 3.878 -7.999 -6.715 1.00 98.56 223 VAL A CA 1
ATOM 1672 C C . VAL A 1 223 ? 3.682 -7.627 -8.179 1.00 98.56 223 VAL A C 1
ATOM 1674 O O . VAL A 1 223 ? 3.137 -8.418 -8.952 1.00 98.56 223 VAL A O 1
ATOM 1677 N N . TYR A 1 224 ? 4.126 -6.435 -8.556 1.00 98.69 224 TYR A N 1
ATOM 1678 C CA . TYR A 1 224 ? 4.125 -5.937 -9.924 1.00 98.69 224 TYR A CA 1
ATOM 1679 C C . TYR A 1 224 ? 5.544 -5.531 -10.317 1.00 98.69 224 TYR A C 1
ATOM 1681 O O . TYR A 1 224 ? 6.131 -4.653 -9.686 1.00 98.69 224 TYR A O 1
ATOM 1689 N N . VAL A 1 225 ? 6.076 -6.127 -11.382 1.00 98.81 225 VAL A N 1
ATOM 1690 C CA . VAL A 1 225 ? 7.375 -5.764 -11.957 1.00 98.81 225 VAL A CA 1
ATOM 1691 C C . VAL A 1 225 ? 7.139 -5.063 -13.287 1.00 98.81 225 VAL A C 1
ATOM 1693 O O . VAL A 1 225 ? 6.574 -5.637 -14.224 1.00 98.81 225 VAL A O 1
ATOM 1696 N N . LEU A 1 226 ? 7.571 -3.807 -13.368 1.00 98.81 226 LEU A N 1
ATOM 1697 C CA . LEU A 1 226 ? 7.525 -3.022 -14.595 1.00 98.81 226 LEU A CA 1
ATOM 1698 C C . LEU A 1 226 ? 8.938 -2.892 -15.155 1.00 98.81 226 LEU A C 1
ATOM 1700 O O . LEU A 1 226 ? 9.728 -2.111 -14.631 1.00 98.81 226 LEU A O 1
ATOM 1704 N N . PHE A 1 227 ? 9.229 -3.618 -16.230 1.00 98.81 227 PHE A N 1
ATOM 1705 C CA . PHE A 1 227 ? 10.475 -3.468 -16.977 1.00 98.81 227 PHE A CA 1
ATOM 1706 C C . PHE A 1 227 ? 10.411 -2.274 -17.928 1.00 98.81 227 PHE A C 1
ATOM 1708 O O . PHE A 1 227 ? 9.337 -1.869 -18.387 1.00 98.81 227 PHE A O 1
ATOM 1715 N N . GLY A 1 228 ? 11.568 -1.726 -18.277 1.00 98.12 228 GLY A N 1
ATOM 1716 C CA . GLY A 1 228 ? 11.704 -0.669 -19.262 1.00 98.12 228 GLY A CA 1
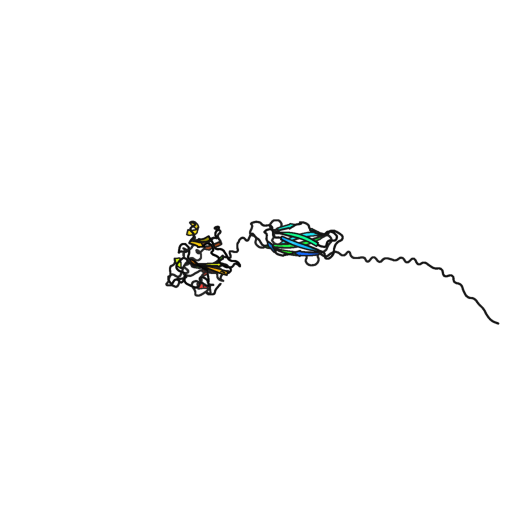ATOM 1717 C C . GLY A 1 228 ? 11.139 -1.086 -20.619 1.00 98.12 228 GLY A C 1
ATOM 1718 O O . GLY A 1 228 ? 10.381 -0.326 -21.222 1.00 98.12 228 GLY A O 1
ATOM 1719 N N . GLY A 1 229 ? 11.401 -2.319 -21.056 1.00 97.88 229 GLY A N 1
ATOM 1720 C CA . GLY A 1 229 ? 11.016 -2.830 -22.372 1.00 97.88 229 GLY A CA 1
ATOM 1721 C C . GLY A 1 229 ? 11.333 -4.317 -22.550 1.00 97.88 229 GLY A C 1
ATOM 1722 O O . GLY A 1 229 ? 11.289 -5.083 -21.589 1.00 97.88 229 GLY A O 1
ATOM 1723 N N . GLY A 1 230 ? 11.638 -4.715 -23.787 1.00 96.81 230 GLY A N 1
ATOM 1724 C CA . GLY A 1 230 ? 12.034 -6.084 -24.123 1.00 96.81 230 GLY A CA 1
ATOM 1725 C C . GLY A 1 230 ? 10.892 -7.101 -24.070 1.00 96.81 230 GLY A C 1
ATOM 1726 O O . GLY A 1 230 ? 9.709 -6.753 -24.176 1.00 96.81 230 GLY A O 1
ATOM 1727 N N . ALA A 1 231 ? 11.249 -8.380 -23.943 1.00 97.62 231 ALA A N 1
ATOM 1728 C CA . ALA A 1 231 ? 10.300 -9.489 -23.837 1.00 97.62 231 ALA A CA 1
ATOM 1729 C C . ALA A 1 231 ? 10.518 -10.294 -22.542 1.00 97.62 231 ALA A C 1
ATOM 1731 O O . ALA A 1 231 ? 11.009 -11.428 -22.618 1.00 97.62 231 ALA A O 1
ATOM 1732 N N . PRO A 1 232 ? 10.121 -9.748 -21.368 1.00 98.31 232 PRO A N 1
ATOM 1733 C CA . PRO A 1 232 ? 10.427 -10.343 -20.073 1.00 98.31 232 PRO A CA 1
ATOM 1734 C C . PRO A 1 232 ? 10.138 -11.846 -20.022 1.00 98.31 232 PRO A C 1
ATOM 1736 O O . PRO A 1 232 ? 9.017 -12.294 -20.286 1.00 98.31 232 PRO A O 1
ATOM 1739 N N . THR A 1 233 ? 11.160 -12.634 -19.700 1.00 98.06 233 THR A N 1
ATOM 1740 C CA . THR A 1 233 ? 11.128 -14.097 -19.727 1.00 98.06 233 THR A CA 1
ATOM 1741 C C . THR A 1 233 ? 11.635 -14.653 -18.401 1.00 98.06 233 THR A C 1
ATOM 1743 O O . THR A 1 233 ? 12.818 -14.620 -18.085 1.00 98.06 233 THR A O 1
ATOM 1746 N N . GLY A 1 234 ? 10.727 -15.225 -17.614 1.00 95.88 234 GLY A N 1
ATOM 1747 C CA . GLY A 1 234 ? 11.043 -15.731 -16.282 1.00 95.88 234 GLY A CA 1
ATOM 1748 C C . GLY A 1 234 ? 9.783 -15.982 -15.464 1.00 95.88 234 GLY A C 1
ATOM 1749 O O . GLY A 1 234 ? 8.673 -15.696 -15.910 1.00 95.88 234 GLY A O 1
ATOM 1750 N N . SER A 1 235 ? 9.942 -16.555 -14.270 1.00 95.69 235 SER A N 1
ATOM 1751 C CA . SER A 1 235 ? 8.819 -16.744 -13.343 1.00 95.69 235 SER A CA 1
ATOM 1752 C C . SER A 1 235 ? 8.545 -15.526 -12.465 1.00 95.69 235 SER A C 1
ATOM 1754 O O . SER A 1 235 ? 7.420 -15.406 -11.993 1.00 95.69 235 SER A O 1
ATOM 1756 N N . PHE A 1 236 ? 9.559 -14.688 -12.203 1.00 97.75 236 PHE A N 1
ATOM 1757 C CA . PHE A 1 236 ? 9.473 -13.454 -11.401 1.00 97.75 236 PHE A CA 1
ATOM 1758 C C . PHE A 1 236 ? 8.651 -13.614 -10.112 1.00 97.75 236 PHE A C 1
ATOM 1760 O O . PHE A 1 236 ? 7.723 -12.858 -9.863 1.00 97.75 236 PHE A O 1
ATOM 1767 N N . GLY A 1 237 ? 8.881 -14.701 -9.367 1.00 96.00 237 GLY A N 1
ATOM 1768 C CA . GLY A 1 237 ? 8.128 -15.030 -8.146 1.00 96.00 237 GLY A CA 1
ATOM 1769 C C . GLY A 1 237 ? 6.598 -15.142 -8.278 1.00 96.00 237 GLY A C 1
ATOM 1770 O O . GLY A 1 237 ? 5.916 -15.251 -7.265 1.00 96.00 237 GLY A O 1
ATOM 1771 N N . GLY A 1 238 ? 6.045 -15.169 -9.495 1.00 96.69 238 GLY A N 1
ATOM 1772 C CA . GLY A 1 238 ? 4.602 -15.099 -9.743 1.00 96.69 238 GLY A CA 1
ATOM 1773 C C . GLY A 1 238 ? 4.036 -13.675 -9.796 1.00 96.69 238 GLY A C 1
ATOM 1774 O O . GLY A 1 238 ? 2.815 -13.525 -9.773 1.00 96.69 238 GLY A O 1
ATOM 1775 N N . ALA A 1 239 ? 4.894 -12.655 -9.868 1.00 98.31 239 ALA A N 1
ATOM 1776 C CA . ALA A 1 239 ? 4.507 -11.263 -10.045 1.00 98.31 239 ALA A CA 1
ATOM 1777 C C . ALA A 1 239 ? 3.709 -11.043 -11.338 1.00 98.31 239 ALA A C 1
ATOM 1779 O O . ALA A 1 239 ? 3.841 -11.774 -12.327 1.00 98.31 239 ALA A O 1
ATOM 1780 N N . ILE A 1 240 ? 2.908 -9.982 -11.343 1.00 98.50 240 ILE A N 1
ATOM 1781 C CA . ILE A 1 240 ? 2.389 -9.403 -12.578 1.00 98.50 240 ILE A CA 1
ATOM 1782 C C . ILE A 1 240 ? 3.560 -8.700 -13.267 1.00 98.50 240 ILE A C 1
ATOM 1784 O O . ILE A 1 240 ? 4.235 -7.879 -12.653 1.00 98.50 240 ILE A O 1
ATOM 1788 N N . VAL A 1 241 ? 3.817 -9.034 -14.531 1.00 98.50 241 VAL A N 1
ATOM 1789 C CA . VAL A 1 241 ? 4.961 -8.507 -15.284 1.00 98.50 241 VAL A CA 1
ATOM 1790 C C . VAL A 1 241 ? 4.473 -7.740 -16.496 1.00 98.50 241 VAL A C 1
ATOM 1792 O O . VAL A 1 241 ? 3.641 -8.231 -17.262 1.00 98.50 241 VAL A O 1
ATOM 1795 N N . SER A 1 242 ? 5.017 -6.543 -16.682 1.00 98.25 242 SER A N 1
ATOM 1796 C CA . SER A 1 242 ? 4.707 -5.680 -17.815 1.00 98.25 242 SER A CA 1
ATOM 1797 C C . SER A 1 242 ? 5.932 -4.879 -18.241 1.00 98.25 242 SER A C 1
ATOM 1799 O O . SER A 1 242 ? 6.963 -4.872 -17.567 1.00 98.25 242 SER A O 1
ATOM 1801 N N . THR A 1 243 ? 5.803 -4.179 -19.361 1.00 98.50 243 THR A N 1
ATOM 1802 C CA . THR A 1 243 ? 6.806 -3.239 -19.864 1.00 98.50 243 THR A CA 1
ATOM 1803 C C . THR A 1 243 ? 6.231 -1.830 -19.909 1.00 98.50 243 THR A C 1
ATOM 1805 O O . THR A 1 243 ? 5.019 -1.650 -20.076 1.00 98.50 243 THR A O 1
ATOM 1808 N N . THR A 1 244 ? 7.081 -0.808 -19.815 1.00 98.31 244 THR A N 1
ATOM 1809 C CA . THR A 1 244 ? 6.622 0.583 -19.946 1.00 98.31 244 THR A CA 1
ATOM 1810 C C . THR A 1 244 ? 5.877 0.811 -21.266 1.00 98.31 244 THR A C 1
ATOM 1812 O O . THR A 1 244 ? 6.143 0.171 -22.286 1.00 98.31 244 THR A O 1
ATOM 1815 N N . SER A 1 245 ? 4.934 1.759 -21.273 1.00 97.00 245 SER A N 1
ATOM 1816 C CA . SER A 1 245 ? 4.149 2.080 -22.475 1.00 97.00 245 SER A CA 1
ATOM 1817 C C . SER A 1 245 ? 5.011 2.707 -23.575 1.00 97.00 245 SER A C 1
ATOM 1819 O O . SER A 1 245 ? 4.638 2.665 -24.748 1.00 97.00 245 SER A O 1
ATOM 1821 N N . THR A 1 246 ? 6.149 3.298 -23.201 1.00 94.94 246 THR A N 1
ATOM 1822 C CA . THR A 1 246 ? 7.110 3.918 -24.118 1.00 94.94 246 THR A CA 1
ATOM 1823 C C . THR A 1 246 ? 8.237 2.989 -24.570 1.00 94.94 246 THR A C 1
ATOM 1825 O O . THR A 1 246 ? 8.982 3.374 -25.468 1.00 94.94 246 THR A O 1
ATOM 1828 N N . GLY A 1 247 ? 8.370 1.792 -23.985 1.00 92.50 247 GLY A N 1
ATOM 1829 C CA . GLY A 1 247 ? 9.485 0.868 -24.246 1.00 92.50 247 GLY A CA 1
ATOM 1830 C C . GLY A 1 247 ? 10.826 1.306 -23.642 1.00 92.50 247 GLY A C 1
ATOM 1831 O O . GLY A 1 247 ? 11.871 0.833 -24.069 1.00 92.50 247 GLY A O 1
ATOM 1832 N N . MET A 1 248 ? 10.798 2.240 -22.690 1.00 92.19 248 MET A N 1
ATOM 1833 C CA . MET A 1 248 ? 11.939 2.631 -21.861 1.00 92.19 248 MET A CA 1
ATOM 1834 C C . MET A 1 248 ? 11.448 3.312 -20.583 1.00 92.19 248 MET A C 1
ATOM 1836 O O . MET A 1 248 ? 10.487 4.088 -20.648 1.00 92.19 248 MET A O 1
ATOM 1840 N N . MET A 1 249 ? 12.124 3.080 -19.454 1.00 92.81 249 MET A N 1
ATOM 1841 C CA . MET A 1 249 ? 11.838 3.796 -18.205 1.00 92.81 249 MET A CA 1
ATOM 1842 C C . MET A 1 249 ? 12.540 5.153 -18.154 1.00 92.81 249 MET A C 1
ATOM 1844 O O . MET A 1 249 ? 11.941 6.116 -17.679 1.00 92.81 249 MET A O 1
ATOM 1848 N N . ASN A 1 250 ? 13.727 5.253 -18.766 1.00 92.81 250 ASN A N 1
ATOM 1849 C CA . ASN A 1 250 ? 14.497 6.494 -18.886 1.00 92.81 250 ASN A CA 1
ATOM 1850 C C . ASN A 1 250 ? 14.925 7.043 -17.520 1.00 92.81 250 ASN A C 1
ATOM 1852 O O . ASN A 1 250 ? 14.828 8.251 -17.310 1.00 92.81 250 ASN A O 1
ATOM 1856 N N . LEU A 1 251 ? 15.366 6.178 -16.606 1.00 92.50 251 LEU A N 1
ATOM 1857 C CA . LEU A 1 251 ? 16.004 6.623 -15.373 1.00 92.50 251 LEU A CA 1
ATOM 1858 C C . LEU A 1 251 ? 17.483 6.911 -15.669 1.00 92.50 251 LEU A C 1
ATOM 1860 O O . LEU A 1 251 ? 18.087 6.343 -16.577 1.00 92.50 251 LEU A O 1
ATOM 1864 N N . ASN A 1 252 ? 18.074 7.873 -14.962 1.00 89.12 252 ASN A N 1
ATOM 1865 C CA . ASN A 1 252 ? 19.434 8.322 -15.252 1.00 89.12 252 ASN A CA 1
ATOM 1866 C C . ASN A 1 252 ? 20.417 7.952 -14.139 1.00 89.12 252 ASN A C 1
ATOM 1868 O O . ASN A 1 252 ? 20.266 8.378 -12.995 1.00 89.12 252 ASN A O 1
ATOM 1872 N N . ASN A 1 253 ? 21.507 7.278 -14.513 1.00 87.56 253 ASN A N 1
ATOM 1873 C CA . ASN A 1 253 ? 22.612 6.915 -13.619 1.00 87.56 253 ASN A CA 1
ATOM 1874 C C . ASN A 1 253 ? 23.263 8.108 -12.902 1.00 87.56 253 ASN A C 1
ATOM 1876 O O . ASN A 1 253 ? 23.918 7.916 -11.888 1.00 87.56 253 ASN A O 1
ATOM 1880 N N . SER A 1 254 ? 23.135 9.327 -13.438 1.00 87.81 254 SER A N 1
ATOM 1881 C CA . SER A 1 254 ? 23.677 10.570 -12.859 1.00 87.81 254 SER A CA 1
ATOM 1882 C C . SER A 1 254 ? 22.702 11.285 -11.913 1.00 87.81 254 SER A C 1
ATOM 1884 O O . SER A 1 254 ? 23.017 12.375 -11.435 1.00 87.81 254 SER A O 1
ATOM 1886 N N . GLY A 1 255 ? 21.526 10.702 -11.672 1.00 90.31 255 GLY A N 1
ATOM 1887 C CA . GLY A 1 255 ? 20.450 11.271 -10.867 1.00 90.31 255 GLY A CA 1
ATOM 1888 C C . GLY A 1 255 ? 19.191 11.529 -11.692 1.00 90.31 255 GLY A C 1
ATOM 1889 O O . GLY A 1 255 ? 19.244 12.107 -12.779 1.00 90.31 255 GLY A O 1
ATOM 1890 N N . ASP A 1 256 ? 18.060 11.100 -11.145 1.00 94.44 256 ASP A N 1
ATOM 1891 C CA . ASP A 1 256 ? 16.713 11.274 -11.682 1.00 94.44 256 ASP A CA 1
ATOM 1892 C C . ASP A 1 256 ? 15.702 11.144 -10.533 1.00 94.44 256 ASP A C 1
ATOM 1894 O O . ASP A 1 256 ? 16.064 10.759 -9.419 1.00 94.44 256 ASP A O 1
ATOM 1898 N N . ILE A 1 257 ? 14.436 11.451 -10.793 1.00 95.25 257 ILE A N 1
ATOM 1899 C CA . ILE A 1 257 ? 13.347 11.252 -9.840 1.00 95.25 257 ILE A CA 1
ATOM 1900 C C . ILE A 1 257 ? 12.283 10.377 -10.494 1.00 95.25 257 ILE A C 1
ATOM 1902 O O . ILE A 1 257 ? 11.574 10.813 -11.403 1.00 95.25 257 ILE A O 1
ATOM 1906 N N . LEU A 1 258 ? 12.126 9.161 -9.976 1.00 97.88 258 LEU A N 1
ATOM 1907 C CA . LEU A 1 258 ? 10.981 8.309 -10.277 1.00 97.88 258 LEU A CA 1
ATOM 1908 C C . LEU A 1 258 ? 9.767 8.843 -9.517 1.00 97.88 258 LEU A C 1
ATOM 1910 O O . LEU A 1 258 ? 9.815 9.018 -8.300 1.00 97.88 258 LEU A O 1
ATOM 1914 N N . THR A 1 259 ? 8.665 9.084 -10.222 1.00 98.06 259 THR A N 1
ATOM 1915 C CA . THR A 1 259 ? 7.388 9.485 -9.620 1.00 98.06 259 THR A CA 1
ATOM 1916 C C . THR A 1 259 ? 6.269 8.577 -10.110 1.00 98.06 259 THR A C 1
ATOM 1918 O O . THR A 1 259 ? 6.095 8.389 -11.315 1.00 98.06 259 THR A O 1
ATOM 1921 N N . ILE A 1 260 ? 5.483 8.045 -9.177 1.00 98.00 260 ILE A N 1
ATOM 1922 C CA . ILE A 1 260 ? 4.272 7.273 -9.459 1.00 98.00 260 ILE A CA 1
ATOM 1923 C C . ILE A 1 260 ? 3.084 8.032 -8.891 1.00 98.00 260 ILE A C 1
ATOM 1925 O O . ILE A 1 260 ? 3.077 8.396 -7.713 1.00 98.00 260 ILE A O 1
ATOM 1929 N N . VAL A 1 261 ? 2.081 8.256 -9.733 1.00 95.19 261 VAL A N 1
ATOM 1930 C CA . VAL A 1 261 ? 0.830 8.920 -9.356 1.00 95.19 261 VAL A CA 1
ATOM 1931 C C . VAL A 1 261 ? -0.361 8.001 -9.611 1.00 95.19 261 VAL A C 1
ATOM 1933 O O . VAL A 1 261 ? -0.314 7.139 -10.496 1.00 95.19 261 VAL A O 1
ATOM 1936 N N . ASN A 1 262 ? -1.441 8.206 -8.863 1.00 92.69 262 ASN A N 1
ATOM 1937 C CA . ASN A 1 262 ? -2.710 7.529 -9.116 1.00 92.69 262 ASN A CA 1
ATOM 1938 C C . ASN A 1 262 ? -3.425 8.100 -10.363 1.00 92.69 262 ASN A C 1
ATOM 1940 O O . ASN A 1 262 ? -2.951 9.023 -11.032 1.00 92.69 262 ASN A O 1
ATOM 1944 N N . ALA A 1 263 ? -4.609 7.568 -10.674 1.00 92.50 263 ALA A N 1
ATOM 1945 C CA . ALA A 1 263 ? -5.419 8.027 -11.805 1.00 92.50 263 ALA A CA 1
ATOM 1946 C C . ALA A 1 263 ? -5.922 9.483 -11.683 1.00 92.50 263 ALA A C 1
ATOM 1948 O O . ALA A 1 263 ? -6.340 10.067 -12.684 1.00 92.50 263 ALA A O 1
ATOM 1949 N N . GLN A 1 264 ? -5.881 10.065 -10.481 1.00 90.88 264 GLN A N 1
ATOM 1950 C CA . GLN A 1 264 ? -6.262 11.447 -10.171 1.00 90.88 264 GLN A CA 1
ATOM 1951 C C . GLN A 1 264 ? -5.055 12.400 -10.092 1.00 90.88 264 GLN A C 1
ATOM 1953 O O . GLN A 1 264 ? -5.229 13.545 -9.689 1.00 90.88 264 GLN A O 1
ATOM 1958 N N . ASP A 1 265 ? -3.858 11.955 -10.495 1.00 89.75 265 ASP A N 1
ATOM 1959 C CA . ASP A 1 265 ? -2.603 12.723 -10.445 1.00 89.75 265 ASP A CA 1
ATOM 1960 C C . ASP A 1 265 ? -2.039 12.997 -9.037 1.00 89.75 265 ASP A C 1
ATOM 1962 O O . ASP A 1 265 ? -1.081 13.760 -8.898 1.00 89.75 265 ASP A O 1
ATOM 1966 N N . SER A 1 266 ? -2.544 12.331 -7.993 1.00 86.94 266 SER A N 1
ATOM 1967 C CA . SER A 1 266 ? -1.929 12.384 -6.660 1.00 86.94 266 SER A CA 1
ATOM 1968 C C . SER A 1 266 ? -0.652 11.546 -6.623 1.00 86.94 266 SER A C 1
ATOM 1970 O O . SER A 1 266 ? -0.663 10.381 -7.026 1.00 86.94 266 SER A O 1
ATOM 1972 N N . VAL A 1 267 ? 0.443 12.122 -6.118 1.00 88.50 267 VAL A N 1
ATOM 1973 C CA . VAL A 1 267 ? 1.727 11.424 -5.941 1.00 88.50 267 VAL A CA 1
ATOM 1974 C C . VAL A 1 267 ? 1.604 10.369 -4.850 1.00 88.50 267 VAL A C 1
ATOM 1976 O O . VAL A 1 267 ? 1.207 10.678 -3.734 1.00 88.50 267 VAL A O 1
ATOM 1979 N N . LEU A 1 268 ? 1.972 9.134 -5.189 1.00 88.38 268 LEU A N 1
ATOM 1980 C CA . LEU A 1 268 ? 1.971 7.983 -4.288 1.00 88.38 268 LEU A CA 1
ATOM 1981 C C . LEU A 1 268 ? 3.393 7.585 -3.883 1.00 88.38 268 LEU A C 1
ATOM 1983 O O . LEU A 1 268 ? 3.679 7.345 -2.716 1.00 88.38 268 LEU A O 1
ATOM 1987 N N . ILE A 1 269 ? 4.297 7.510 -4.862 1.00 94.31 269 ILE A N 1
ATOM 1988 C CA . ILE A 1 269 ? 5.706 7.163 -4.656 1.00 94.31 269 ILE A CA 1
ATOM 1989 C C . ILE A 1 269 ? 6.554 8.219 -5.348 1.00 94.31 269 ILE A C 1
ATOM 1991 O O . ILE A 1 269 ? 6.324 8.549 -6.513 1.00 94.31 269 ILE A O 1
ATOM 1995 N N . GLN A 1 270 ? 7.570 8.701 -4.641 1.00 95.00 270 GLN A N 1
ATOM 1996 C CA . GLN A 1 270 ? 8.655 9.481 -5.210 1.00 95.00 270 GLN A CA 1
ATOM 1997 C C . GLN A 1 270 ? 9.981 8.900 -4.722 1.00 95.00 270 GLN A C 1
ATOM 1999 O O . GLN A 1 270 ? 10.158 8.685 -3.524 1.00 95.00 270 GLN A O 1
ATOM 2004 N N . PHE A 1 271 ? 10.897 8.627 -5.646 1.00 95.38 271 PHE A N 1
ATOM 2005 C CA . PHE A 1 271 ? 12.209 8.063 -5.350 1.00 95.38 271 PHE A CA 1
ATOM 2006 C C . PHE A 1 271 ? 13.290 8.879 -6.060 1.00 95.38 271 PHE A C 1
ATOM 2008 O O . PHE A 1 271 ? 13.294 8.976 -7.288 1.00 95.38 271 PHE A O 1
ATOM 2015 N N . ASP A 1 272 ? 14.172 9.497 -5.273 1.00 95.19 272 ASP A N 1
ATOM 2016 C CA . ASP A 1 272 ? 15.291 10.303 -5.764 1.00 95.19 272 ASP A CA 1
ATOM 2017 C C . ASP A 1 272 ? 16.536 9.423 -5.927 1.00 95.19 272 ASP A C 1
ATOM 2019 O O . ASP A 1 272 ? 17.093 8.920 -4.953 1.00 95.19 272 ASP A O 1
ATOM 2023 N N . ILE A 1 273 ? 16.976 9.256 -7.172 1.00 94.38 273 ILE A N 1
ATOM 2024 C CA . ILE A 1 273 ? 18.163 8.477 -7.545 1.00 94.38 273 ILE A CA 1
ATOM 2025 C C .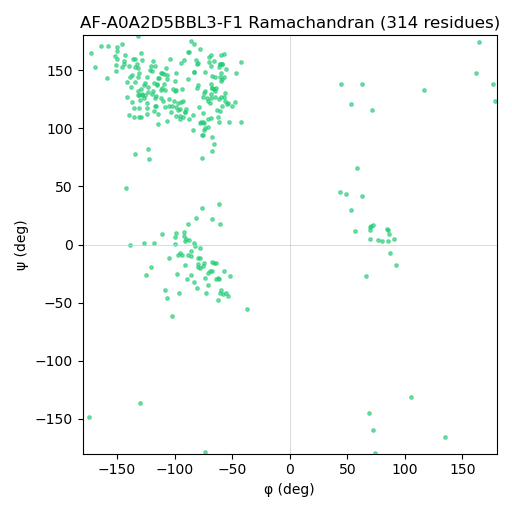 ILE A 1 273 ? 19.444 9.286 -7.314 1.00 94.38 273 ILE A C 1
ATOM 2027 O O . ILE A 1 273 ? 20.529 8.721 -7.204 1.00 94.38 273 ILE A O 1
ATOM 2031 N N . THR A 1 274 ? 19.362 10.615 -7.219 1.00 92.19 274 THR A N 1
ATOM 2032 C CA . THR A 1 274 ? 20.538 11.499 -7.146 1.00 92.19 274 THR A CA 1
ATOM 2033 C C . THR A 1 274 ? 21.525 11.118 -6.034 1.00 92.19 274 THR A C 1
ATOM 2035 O O . THR A 1 274 ? 22.725 11.062 -6.319 1.00 92.19 274 THR A O 1
ATOM 2038 N N . PRO A 1 275 ? 21.096 10.791 -4.798 1.00 90.94 275 PRO A N 1
ATOM 2039 C CA . PRO A 1 275 ? 22.009 10.366 -3.734 1.00 90.94 275 PRO A CA 1
ATOM 2040 C C . PRO A 1 275 ? 22.673 9.001 -3.977 1.00 90.94 275 PRO A C 1
ATOM 2042 O O . PRO A 1 275 ? 23.645 8.680 -3.300 1.00 90.94 275 PRO A O 1
ATOM 2045 N N . LEU A 1 276 ? 22.154 8.219 -4.927 1.00 89.62 276 LEU A N 1
ATOM 2046 C CA . LEU A 1 276 ? 22.529 6.837 -5.241 1.00 89.62 276 LEU A 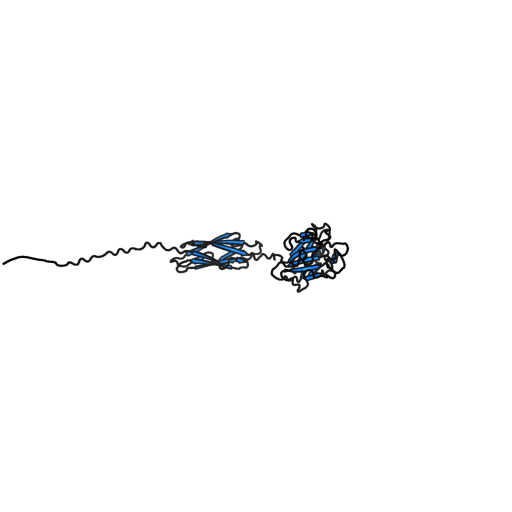CA 1
ATOM 2047 C C . LEU A 1 276 ? 23.242 6.728 -6.611 1.00 89.62 276 LEU A C 1
ATOM 2049 O O . LEU A 1 276 ? 23.472 5.651 -7.148 1.00 89.62 276 LEU A O 1
ATOM 2053 N N . SER A 1 277 ? 23.592 7.862 -7.221 1.00 79.06 277 SER A N 1
ATOM 2054 C CA . SER A 1 277 ? 24.086 7.978 -8.604 1.00 79.06 277 SER A CA 1
ATOM 2055 C C . SER A 1 277 ? 25.557 7.556 -8.824 1.00 79.06 277 SER A C 1
ATOM 2057 O O . SER A 1 277 ? 26.254 8.089 -9.691 1.00 79.06 277 SER A O 1
ATOM 2059 N N . ASP A 1 278 ? 26.077 6.596 -8.054 1.00 79.44 278 ASP A N 1
ATOM 2060 C CA . ASP A 1 278 ? 27.487 6.177 -8.086 1.00 79.44 278 ASP A CA 1
ATOM 2061 C C . ASP A 1 278 ? 27.811 5.059 -9.102 1.00 79.44 278 ASP A C 1
ATOM 2063 O O . ASP A 1 278 ? 28.914 4.512 -9.090 1.00 79.44 278 ASP A O 1
ATOM 2067 N N . ASN A 1 279 ? 26.916 4.833 -10.074 1.00 74.69 279 ASN A N 1
ATOM 2068 C CA . ASN A 1 279 ? 26.946 3.754 -11.078 1.00 74.69 279 ASN A CA 1
ATOM 2069 C C . ASN A 1 279 ? 26.965 2.355 -10.439 1.00 74.69 279 ASN A C 1
ATOM 2071 O O . ASN A 1 279 ? 27.964 1.630 -10.571 1.00 74.69 279 ASN A O 1
ATOM 2075 N N . PRO A 1 280 ? 25.880 1.975 -9.745 1.00 84.62 280 PRO A N 1
ATOM 2076 C CA . PRO A 1 280 ? 25.831 0.734 -8.982 1.00 84.62 280 PRO A CA 1
ATOM 2077 C C . PRO A 1 280 ? 26.010 -0.504 -9.880 1.00 84.62 280 PRO A C 1
ATOM 2079 O O . PRO A 1 280 ? 26.621 -1.480 -9.455 1.00 84.62 280 PRO A O 1
ATOM 2082 N N . ASN A 1 281 ? 25.595 -0.460 -11.157 1.00 94.12 281 ASN A N 1
ATOM 2083 C CA . ASN A 1 281 ? 25.498 -1.649 -12.020 1.00 94.12 281 ASN A CA 1
ATOM 2084 C C . ASN A 1 281 ? 24.661 -2.783 -11.380 1.00 94.12 281 ASN A C 1
ATOM 2086 O O . ASN A 1 281 ? 24.921 -3.967 -11.602 1.00 94.12 281 ASN A O 1
ATOM 2090 N N . GLU A 1 282 ? 23.692 -2.416 -10.548 1.00 95.31 282 GLU A N 1
ATOM 2091 C CA . GLU A 1 282 ? 22.834 -3.292 -9.756 1.00 95.31 282 GLU A CA 1
ATOM 2092 C C . GLU A 1 282 ? 21.620 -2.507 -9.250 1.00 95.31 282 GLU A C 1
ATOM 2094 O O . GLU A 1 282 ? 21.553 -1.280 -9.395 1.00 95.31 282 GLU A O 1
ATOM 2099 N N . SER A 1 283 ? 20.647 -3.209 -8.674 1.00 96.94 283 SER A N 1
ATOM 2100 C CA . SER A 1 283 ? 19.458 -2.580 -8.118 1.00 96.94 283 SER A CA 1
ATOM 2101 C C . SER A 1 283 ? 19.712 -2.027 -6.719 1.00 96.94 283 SER A C 1
ATOM 2103 O O . SER A 1 283 ? 20.605 -2.453 -5.980 1.00 96.94 283 SER A O 1
ATOM 2105 N N . TYR A 1 284 ? 18.858 -1.083 -6.345 1.00 96.94 284 TYR A N 1
ATOM 2106 C CA . TYR A 1 284 ? 18.605 -0.759 -4.953 1.00 96.94 284 TYR A CA 1
ATOM 2107 C C . TYR A 1 284 ? 17.329 -1.462 -4.508 1.00 96.94 284 TYR A C 1
ATOM 2109 O O . TYR A 1 284 ? 16.302 -1.383 -5.182 1.00 96.94 284 TYR A O 1
ATOM 2117 N N . THR A 1 285 ? 17.383 -2.105 -3.348 1.00 96.69 285 THR A N 1
ATOM 2118 C CA . THR A 1 285 ? 16.263 -2.841 -2.753 1.00 96.69 285 THR A CA 1
ATOM 2119 C C . THR A 1 285 ? 16.082 -2.451 -1.291 1.00 96.69 285 THR A C 1
ATOM 2121 O O . THR A 1 285 ? 17.036 -2.037 -0.625 1.00 96.69 285 THR A O 1
ATOM 2124 N N . ARG A 1 286 ? 14.857 -2.551 -0.777 1.00 95.06 286 ARG A N 1
ATOM 2125 C CA . ARG A 1 286 ? 14.584 -2.351 0.648 1.00 95.06 286 ARG A CA 1
ATOM 2126 C C . ARG A 1 286 ? 15.201 -3.473 1.475 1.00 95.06 286 ARG A C 1
ATOM 2128 O O . ARG A 1 286 ? 15.030 -4.649 1.176 1.00 95.06 286 ARG A O 1
ATOM 2135 N N . SER A 1 287 ? 15.866 -3.112 2.570 1.00 92.06 287 SER A N 1
ATOM 2136 C CA . SER A 1 287 ? 16.473 -4.078 3.489 1.00 92.06 287 SER A CA 1
ATOM 2137 C C . SER A 1 287 ? 16.203 -3.735 4.954 1.00 92.06 287 SER A C 1
ATOM 2139 O O . SER A 1 287 ? 16.747 -2.753 5.469 1.00 92.06 287 SER A O 1
ATOM 2141 N N . PRO A 1 288 ? 15.366 -4.517 5.666 1.00 93.31 288 PRO A N 1
ATOM 2142 C CA . PRO A 1 288 ? 14.590 -5.670 5.181 1.00 93.31 288 PRO A CA 1
ATOM 2143 C C . PRO A 1 288 ? 13.587 -5.312 4.069 1.00 93.31 288 PRO A C 1
ATOM 2145 O O . PRO A 1 288 ? 13.129 -4.170 4.025 1.00 93.31 288 PRO A O 1
ATOM 2148 N N . ASP A 1 289 ? 13.198 -6.279 3.226 1.00 92.06 289 ASP A N 1
ATOM 2149 C CA . ASP A 1 289 ? 12.160 -6.080 2.199 1.00 92.06 289 ASP A CA 1
ATOM 2150 C C . ASP A 1 289 ? 10.917 -5.380 2.779 1.00 92.06 289 ASP A C 1
ATOM 2152 O O . ASP A 1 289 ? 10.551 -5.568 3.950 1.00 92.06 289 ASP A O 1
ATOM 2156 N N . LEU A 1 290 ? 10.250 -4.583 1.943 1.00 89.38 290 LEU A N 1
ATOM 2157 C CA . LEU A 1 290 ? 9.010 -3.838 2.207 1.00 89.38 290 LEU A CA 1
ATOM 2158 C C . LEU A 1 290 ? 9.101 -2.716 3.251 1.00 89.38 290 LEU A C 1
ATOM 2160 O O . LEU A 1 290 ? 8.325 -1.767 3.189 1.00 89.38 290 LEU A O 1
ATOM 2164 N N . THR A 1 291 ? 10.015 -2.810 4.214 1.00 83.12 291 THR A N 1
ATOM 2165 C CA . THR A 1 291 ? 10.008 -1.972 5.428 1.00 83.12 291 THR A CA 1
ATOM 2166 C C . THR A 1 291 ? 11.303 -1.213 5.663 1.00 83.12 291 THR A C 1
ATOM 2168 O O . THR A 1 291 ? 11.288 -0.177 6.322 1.00 83.12 291 THR A O 1
ATOM 2171 N N . GLY A 1 292 ? 12.418 -1.725 5.153 1.00 84.38 292 GLY A N 1
ATOM 2172 C CA . GLY A 1 292 ? 13.732 -1.144 5.345 1.00 84.38 292 GLY A CA 1
ATOM 2173 C C . GLY A 1 292 ? 14.041 -0.010 4.383 1.00 84.38 292 GLY A C 1
ATOM 2174 O O . GLY A 1 292 ? 13.306 0.251 3.428 1.00 84.38 292 GLY A O 1
ATOM 2175 N N . GLU A 1 293 ? 15.167 0.645 4.637 1.00 89.25 293 GLU A N 1
ATOM 2176 C CA . GLU A 1 293 ? 15.748 1.627 3.724 1.00 89.25 293 GLU A CA 1
ATOM 2177 C C . GLU A 1 293 ? 16.299 0.945 2.467 1.00 89.25 293 GLU A C 1
ATOM 2179 O O . GLU A 1 293 ? 16.543 -0.265 2.462 1.00 89.25 293 GLU A O 1
ATOM 2184 N N . PHE A 1 294 ? 16.508 1.727 1.409 1.00 93.81 294 PHE A N 1
ATOM 2185 C CA . PHE A 1 294 ? 17.162 1.240 0.199 1.00 93.81 294 PHE A CA 1
ATOM 2186 C C . PHE A 1 294 ? 18.667 1.054 0.415 1.00 93.81 294 PHE A C 1
ATOM 2188 O O . PHE A 1 294 ? 19.354 1.958 0.891 1.00 93.81 294 PHE A O 1
ATOM 2195 N N . ASP A 1 295 ? 19.180 -0.100 0.001 1.00 94.19 295 ASP A N 1
ATOM 2196 C CA . ASP A 1 295 ? 20.604 -0.437 -0.045 1.00 94.19 295 ASP A CA 1
ATOM 2197 C C . ASP A 1 295 ? 20.904 -1.144 -1.376 1.00 94.19 295 ASP A C 1
ATOM 2199 O O . ASP A 1 295 ? 19.992 -1.653 -2.037 1.00 94.19 295 ASP A O 1
ATOM 2203 N N . GLN A 1 296 ? 22.171 -1.158 -1.784 1.00 95.12 296 GLN A N 1
ATOM 2204 C CA . GLN A 1 296 ? 22.592 -1.896 -2.973 1.00 95.12 296 GLN A CA 1
ATOM 2205 C C . GLN A 1 296 ? 22.376 -3.389 -2.742 1.00 95.12 296 GLN A C 1
ATOM 2207 O O . GLN A 1 296 ? 22.731 -3.939 -1.696 1.00 95.12 296 GLN A O 1
ATOM 2212 N N . HIS A 1 297 ? 21.803 -4.053 -3.735 1.00 94.88 297 HIS A N 1
ATOM 2213 C CA . HIS A 1 297 ? 21.423 -5.457 -3.650 1.00 94.88 297 HIS A CA 1
ATOM 2214 C C . HIS A 1 297 ? 22.604 -6.368 -3.251 1.00 94.88 297 HIS A C 1
ATOM 2216 O O . HIS A 1 297 ? 22.491 -7.225 -2.365 1.00 94.88 297 HIS A O 1
ATOM 2222 N N . SER A 1 298 ? 23.775 -6.105 -3.827 1.00 93.25 298 SER A N 1
ATOM 2223 C CA . SER A 1 298 ? 25.025 -6.841 -3.658 1.00 93.25 298 SER A CA 1
ATOM 2224 C C . SER A 1 298 ? 25.716 -6.601 -2.311 1.00 93.25 298 SER A C 1
ATOM 2226 O O . SER A 1 298 ? 26.572 -7.394 -1.900 1.00 93.25 298 SER A O 1
ATOM 2228 N N . ASN A 1 299 ? 25.330 -5.550 -1.575 1.00 91.62 299 ASN A N 1
ATOM 2229 C CA . ASN A 1 299 ? 25.785 -5.350 -0.195 1.00 91.62 299 ASN A CA 1
ATOM 2230 C C . ASN A 1 299 ? 25.154 -6.372 0.760 1.00 91.62 299 ASN A C 1
ATOM 2232 O O . ASN A 1 299 ? 25.723 -6.670 1.815 1.00 91.62 299 ASN A O 1
ATOM 2236 N N . ILE A 1 300 ? 23.989 -6.916 0.399 1.00 88.81 300 ILE A N 1
ATOM 2237 C CA . ILE A 1 300 ? 23.174 -7.761 1.276 1.00 88.81 300 ILE A CA 1
ATOM 2238 C C . ILE A 1 300 ? 23.211 -9.225 0.834 1.00 88.81 300 ILE A C 1
ATOM 2240 O O . ILE A 1 300 ? 23.312 -10.125 1.673 1.00 88.81 300 ILE A O 1
ATOM 2244 N N . ASN A 1 301 ? 23.184 -9.480 -0.474 1.00 84.31 301 ASN A N 1
ATOM 2245 C CA . ASN A 1 301 ? 23.313 -10.811 -1.068 1.00 84.31 301 ASN A CA 1
ATOM 2246 C C . ASN A 1 301 ? 24.352 -10.792 -2.208 1.00 84.31 301 ASN A C 1
ATOM 2248 O O . ASN A 1 301 ? 24.959 -9.776 -2.488 1.00 84.31 301 ASN A O 1
ATOM 2252 N N . SER A 1 302 ? 24.616 -11.920 -2.871 1.00 88.31 302 SER A N 1
ATOM 2253 C CA . SER A 1 302 ? 25.569 -11.961 -3.999 1.00 88.31 302 SER A CA 1
ATOM 2254 C C . SER A 1 302 ? 24.932 -11.734 -5.381 1.00 88.31 302 SER A C 1
ATOM 2256 O O . SER A 1 302 ? 25.577 -12.004 -6.394 1.00 88.31 302 SER A O 1
ATOM 2258 N N . LEU A 1 303 ? 23.652 -11.374 -5.433 1.00 93.19 303 LEU A N 1
ATOM 2259 C CA . LEU A 1 303 ? 22.875 -11.112 -6.646 1.00 93.19 303 LEU A CA 1
ATOM 2260 C C . LEU A 1 303 ? 22.896 -9.608 -6.958 1.00 93.19 303 LEU A C 1
ATOM 2262 O O . LEU A 1 303 ? 23.069 -8.791 -6.061 1.00 93.19 303 LEU A O 1
ATOM 2266 N N . LEU A 1 304 ? 22.686 -9.251 -8.226 1.00 95.81 304 LEU A N 1
ATOM 2267 C CA . LEU A 1 304 ? 22.634 -7.852 -8.675 1.00 95.81 304 LEU A CA 1
ATOM 2268 C C . LEU A 1 304 ? 21.217 -7.259 -8.637 1.00 95.81 304 LEU A C 1
ATOM 2270 O O . LEU A 1 304 ? 21.066 -6.049 -8.742 1.00 95.81 304 LEU A O 1
ATOM 2274 N N . PHE A 1 305 ? 20.199 -8.116 -8.576 1.00 97.38 305 PHE A N 1
ATOM 2275 C CA . PHE A 1 305 ? 18.781 -7.767 -8.538 1.00 97.38 305 PHE A CA 1
ATOM 2276 C C . PHE A 1 305 ? 17.933 -9.023 -8.278 1.00 97.38 305 PHE A C 1
ATOM 2278 O O . PHE A 1 305 ? 18.427 -10.149 -8.449 1.00 97.38 305 PHE A O 1
ATOM 2285 N N . SER A 1 306 ? 16.661 -8.846 -7.913 1.00 97.50 306 SER A N 1
ATOM 2286 C CA . SER A 1 306 ? 15.725 -9.934 -7.588 1.00 97.50 306 SER A CA 1
ATOM 2287 C C . SER A 1 306 ? 14.278 -9.713 -8.076 1.00 97.50 306 SER A C 1
ATOM 2289 O O . SER A 1 306 ? 13.346 -9.980 -7.319 1.00 97.50 306 SER A O 1
ATOM 2291 N N . PRO A 1 307 ? 14.031 -9.323 -9.344 1.00 98.25 307 PRO A N 1
ATOM 2292 C CA . PRO A 1 307 ? 12.705 -8.904 -9.793 1.00 98.25 307 PRO A CA 1
ATOM 2293 C C . PRO A 1 307 ? 11.623 -9.967 -9.545 1.00 98.25 307 PRO A C 1
ATOM 2295 O O . PRO A 1 307 ? 11.685 -11.100 -10.039 1.00 98.25 307 PRO A O 1
ATOM 2298 N N . GLY A 1 308 ? 10.590 -9.567 -8.813 1.00 98.06 308 GLY A N 1
ATOM 2299 C CA . GLY A 1 308 ? 9.429 -10.370 -8.446 1.00 98.06 308 GLY A CA 1
ATOM 2300 C C . GLY A 1 308 ? 9.626 -11.232 -7.197 1.00 98.06 308 GLY A C 1
ATOM 2301 O O . GLY A 1 308 ? 8.740 -12.016 -6.853 1.00 98.06 308 GLY A O 1
ATOM 2302 N N . THR A 1 309 ? 10.771 -11.138 -6.524 1.00 97.44 309 THR A N 1
ATOM 2303 C CA . THR A 1 309 ? 11.117 -11.931 -5.337 1.00 97.44 309 THR A CA 1
ATOM 2304 C C . THR A 1 309 ? 11.709 -11.050 -4.248 1.00 97.44 309 THR A C 1
ATOM 2306 O O . THR A 1 309 ? 12.210 -9.970 -4.520 1.00 97.44 309 THR A O 1
ATOM 2309 N N . LYS A 1 310 ? 11.677 -11.532 -3.005 1.00 95.88 310 LYS A N 1
ATOM 2310 C CA . LYS A 1 310 ? 12.445 -10.934 -1.915 1.00 95.88 310 LYS A CA 1
ATOM 2311 C C . LYS A 1 310 ? 13.926 -10.908 -2.261 1.00 95.88 310 LYS A C 1
ATOM 2313 O O . LYS A 1 310 ? 14.400 -11.718 -3.062 1.00 95.88 310 LYS A O 1
ATOM 2318 N N . ILE A 1 311 ? 14.674 -10.102 -1.520 1.00 93.69 311 ILE A N 1
ATOM 2319 C CA . ILE A 1 311 ? 16.123 -9.952 -1.663 1.00 93.69 311 ILE A CA 1
ATOM 2320 C C . ILE A 1 311 ? 16.905 -11.280 -1.641 1.00 93.69 311 ILE A C 1
ATOM 2322 O O . ILE A 1 311 ? 17.981 -11.392 -2.215 1.00 93.69 311 ILE A O 1
ATOM 2326 N N . ASP A 1 312 ? 16.410 -12.332 -0.990 1.00 91.00 312 ASP A N 1
ATOM 2327 C CA . ASP A 1 312 ? 17.065 -13.649 -0.957 1.00 91.00 312 ASP A CA 1
ATOM 2328 C C . ASP A 1 312 ? 16.628 -14.602 -2.091 1.00 91.00 312 ASP A C 1
ATOM 2330 O O . ASP A 1 312 ? 17.036 -15.768 -2.125 1.00 91.00 312 ASP A O 1
ATOM 2334 N N . GLY A 1 313 ? 15.804 -14.117 -3.023 1.00 91.62 313 GLY A N 1
ATOM 2335 C CA . GLY A 1 313 ? 15.195 -14.870 -4.116 1.00 91.62 313 GLY A CA 1
ATOM 2336 C C . GLY A 1 313 ? 13.964 -15.689 -3.711 1.00 91.62 313 GLY A C 1
ATOM 2337 O O . GLY A 1 313 ? 13.428 -16.435 -4.537 1.00 91.62 313 GLY A O 1
ATOM 2338 N N . SER A 1 314 ? 13.510 -15.609 -2.455 1.00 92.81 314 SER A N 1
ATOM 2339 C CA . SER A 1 314 ? 12.269 -16.257 -2.021 1.00 92.81 314 SER A CA 1
ATOM 2340 C C . SER A 1 314 ? 11.026 -15.446 -2.428 1.00 92.81 314 SER A C 1
ATOM 2342 O O . SER A 1 314 ? 11.113 -14.243 -2.653 1.00 92.81 314 SER A O 1
ATOM 2344 N N . PRO A 1 315 ? 9.840 -16.067 -2.553 1.00 91.44 315 PRO A N 1
ATOM 2345 C CA . PRO A 1 315 ? 8.603 -15.320 -2.793 1.00 91.44 315 PRO A CA 1
ATOM 2346 C C . PRO A 1 315 ? 8.269 -14.342 -1.652 1.00 91.44 315 PRO A C 1
ATOM 2348 O O . PRO A 1 315 ? 8.619 -14.605 -0.494 1.00 91.44 315 PRO A O 1
ATOM 2351 N N . PHE A 1 316 ? 7.555 -13.256 -1.969 1.00 85.69 316 PHE A N 1
ATOM 2352 C CA . PHE A 1 316 ? 7.009 -12.305 -0.989 1.00 85.69 316 PHE A CA 1
ATOM 2353 C C . PHE A 1 316 ? 6.005 -12.947 -0.022 1.00 85.69 316 PHE A C 1
ATOM 2355 O O . PHE A 1 316 ? 5.249 -13.856 -0.431 1.00 85.69 316 PHE A O 1
#

Nearest PDB structures (foldseek):
  2dpk-assembly1_A  TM=6.866E-01  e=9.614E-08  Canis lupus familiaris
  3rb7-assembly1_A  TM=7.838E-01  e=3.291E-06  Drosophila melanogaster
  3h6a-assembly1_A  TM=7.140E-01  e=4.105E-05  Homo sapiens
  2klt-assembly1_A  TM=7.018E-01  e=7.608E-05  Canis lupus familiaris
  8jp0-assembly1_A  TM=4.130E-01  e=1.776E-06  Homo sapiens

Sequence (316 aa):
FNRQTIMHKKIFQLIICLSLISSCETNDVPYVPQAQIKANQLTIGENGDSVQLEIRLDAPTTSEVSVNLSYQGSATYGEDYSVDPLIGSIAAGDTSSVMTVIGINDEDVEGPEDITITFILENAINVGQSSVSLILDDDDDNQVQNSLVLNEVLYDPFNSGLNGDANGDGTYVQNEDEFIELVNIGSSSIDLSGYKVFDASALSSNSPRHIFPSGEILPAGGVYVLFGGGAPTGSFGGAIVSTTSTGMMNLNNSGDILTIVNAQDSVLIQFDITPLSDNPNESYTRSPDLTGEFDQHSNINSLLFSPGTKIDGSPF

Radius of gyration: 39.77 Å; Cα contacts (8 Å, |Δi|>4): 748; chains: 1; bounding box: 91×52×147 Å

pLDDT: mean 87.82, std 15.62, range [34.66, 98.81]

Foldseek 3Di:
DDDDDDDDDDDDDDDPDPDDPPDPDDPPPPDFWEKAWDWPDQEAELPFGKIKIKIFTPFFAQAKKKKAKDKDWDDDEPQFKYKPPNIWMAGGRGTITIMMITTHADQDDDAKIKIKMFMDIDRHHYDDHRIGMHIYGYPNVVVPVLLWDFFKWDQFAQPPACLRVCLPLRDDDNFQSTKIKIWRQDPAKDFQQQKFKDKPVCVVVVNGQAGDHGPDIAGNRAMEMEGQADDRDDCQLVHHYYYTPNSGNPADLCKIWIWIAGNVRHTSDIDICNVVSPNLNAMWGAVQTPPHDTDQLCVPPVGRDAGNDGSVNHHD

Solvent-accessible surface area (backbone atoms only — not comparable to full-atom values): 17426 Å² total; per-residue (Å²): 136,85,81,88,79,91,90,82,90,85,88,85,81,88,78,82,78,83,76,79,79,77,77,78,75,75,86,70,74,78,85,69,37,38,27,33,54,45,60,82,55,50,68,36,36,15,80,59,34,66,38,48,36,40,40,36,41,80,47,59,41,92,53,64,28,45,38,42,77,47,79,44,65,74,58,46,84,76,64,46,30,48,58,47,60,80,63,47,55,25,53,54,66,41,41,56,34,73,34,35,42,30,25,34,65,84,81,69,76,78,56,74,31,35,40,41,40,32,68,48,62,44,88,43,43,81,54,78,49,52,56,51,67,34,36,39,39,50,68,47,52,72,60,63,72,61,33,65,34,82,33,35,39,25,56,32,38,23,92,61,70,65,77,14,27,67,38,45,59,84,62,59,42,69,48,22,25,17,33,41,29,38,33,26,76,35,94,53,62,46,76,41,38,49,18,33,34,21,26,54,68,27,52,78,67,74,49,59,25,24,63,41,53,85,84,39,66,43,44,46,67,27,39,38,30,40,25,4,20,85,61,72,41,80,66,36,63,72,34,50,76,49,51,28,73,67,50,30,49,72,57,44,50,82,35,38,35,44,37,31,25,43,64,84,68,50,79,72,46,78,47,74,37,49,93,65,35,81,65,73,44,28,17,36,26,24,58,57,66,85,75,33,58,76,40,53,31,55,81,78,37,96,45,48,66,42,75,39,30,33,84,88,66,44,66,117

Mean predicted aligned error: 15.39 Å

Secondary structure (DSSP, 8-state):
----------------------------PPP--EEEEEES-SEEESSS-EEEEEEEESS--SS-EEEEEEEEESPPBTTTEEEESSSEEE-TT--EEEEEEEE---S-----EEEEEEEEEESSEE-S--EEEEEEEPS---S----EEEEEEESS---SGGGG--S-SS---HHHH-EEEEEE-SSS-EE-TT-EEE-HHHHHHT--SEEPPTT-EE-TT-EEEEESSS---S-GGG-EEEE-TTS-----TT--EEEEE-TTS-EEEEEE-GGG-S--SS-EEEESTTTSEEEEHHHHSS-S--TTS-TTS---